Protein AF-A0A9E5FXL6-F1 (afdb_monomer)

Structure (mmCIF, N/CA/C/O backbone):
data_AF-A0A9E5FXL6-F1
#
_entry.id   AF-A0A9E5FXL6-F1
#
loop_
_atom_site.group_PDB
_atom_site.id
_atom_site.type_symbol
_atom_site.label_atom_id
_atom_site.label_alt_id
_atom_site.label_comp_id
_atom_site.label_asym_id
_atom_site.label_entity_id
_atom_site.label_seq_id
_atom_site.pdbx_PDB_ins_code
_atom_site.Cartn_x
_atom_site.Cartn_y
_atom_site.Cartn_z
_atom_site.occupancy
_atom_site.B_iso_or_equiv
_atom_site.auth_seq_id
_atom_site.auth_comp_id
_atom_site.auth_asym_id
_atom_site.auth_atom_id
_atom_site.pdbx_PDB_model_num
ATOM 1 N N . PRO A 1 1 ? 74.715 -4.842 -86.558 1.00 51.16 1 PRO A N 1
ATOM 2 C CA . PRO A 1 1 ? 73.502 -4.069 -86.181 1.00 51.16 1 PRO A CA 1
ATOM 3 C C . PRO A 1 1 ? 73.443 -3.643 -84.697 1.00 51.16 1 PRO A C 1
ATOM 5 O O . PRO A 1 1 ? 72.940 -2.565 -84.409 1.00 51.16 1 PRO A O 1
ATOM 8 N N . THR A 1 2 ? 74.005 -4.425 -83.769 1.00 50.97 2 THR A N 1
ATOM 9 C CA . THR A 1 2 ? 73.987 -4.163 -82.314 1.00 50.97 2 THR A CA 1
ATOM 10 C C . THR A 1 2 ? 74.755 -2.909 -81.875 1.00 50.97 2 THR A C 1
ATOM 12 O O . THR A 1 2 ? 74.262 -2.162 -81.043 1.00 50.97 2 THR A O 1
ATOM 15 N N . ILE A 1 3 ? 75.911 -2.607 -82.475 1.00 48.97 3 ILE A N 1
ATOM 16 C CA . ILE A 1 3 ? 76.751 -1.454 -82.076 1.00 48.97 3 ILE A CA 1
ATOM 17 C C . ILE A 1 3 ? 76.084 -0.100 -82.398 1.00 48.97 3 ILE A C 1
ATOM 19 O O . ILE A 1 3 ? 76.271 0.880 -81.676 1.00 48.97 3 ILE A O 1
ATOM 23 N N . VAL A 1 4 ? 75.279 -0.041 -83.464 1.00 55.56 4 VAL A N 1
ATOM 24 C CA . VAL A 1 4 ? 74.582 1.187 -83.887 1.00 55.56 4 VAL A CA 1
ATOM 25 C C . VAL A 1 4 ? 73.396 1.481 -82.967 1.00 55.56 4 VAL A C 1
ATOM 27 O O . VAL A 1 4 ? 73.238 2.618 -82.529 1.00 55.56 4 VAL A O 1
ATOM 30 N N . ALA A 1 5 ? 72.619 0.457 -82.598 1.00 57.72 5 ALA A N 1
ATOM 31 C CA . ALA A 1 5 ? 71.479 0.600 -81.693 1.00 57.72 5 ALA A CA 1
ATOM 32 C C . ALA A 1 5 ? 71.901 1.122 -80.308 1.00 57.72 5 ALA A C 1
ATOM 34 O O . ALA A 1 5 ? 71.275 2.035 -79.774 1.00 57.72 5 ALA A O 1
ATOM 35 N N . THR A 1 6 ? 73.018 0.628 -79.761 1.00 58.19 6 THR A N 1
ATOM 36 C CA . THR A 1 6 ? 73.525 1.079 -78.456 1.00 58.19 6 THR A CA 1
ATOM 37 C C . THR A 1 6 ? 73.978 2.543 -78.476 1.00 58.19 6 THR A C 1
ATOM 39 O O . THR A 1 6 ? 73.728 3.271 -77.519 1.00 58.19 6 THR A O 1
ATOM 42 N N . ARG A 1 7 ? 74.597 3.015 -79.569 1.00 59.78 7 ARG A N 1
ATOM 43 C CA . ARG A 1 7 ? 75.014 4.426 -79.693 1.00 59.78 7 ARG A CA 1
ATOM 44 C C . ARG A 1 7 ? 73.832 5.385 -79.812 1.00 59.78 7 ARG A C 1
ATOM 46 O O . ARG A 1 7 ? 73.875 6.464 -79.230 1.00 59.78 7 ARG A O 1
ATOM 53 N N . VAL A 1 8 ? 72.781 4.985 -80.525 1.00 63.59 8 VAL A N 1
ATOM 54 C CA . VAL A 1 8 ? 71.571 5.801 -80.701 1.00 63.59 8 VAL A CA 1
ATOM 55 C C . VAL A 1 8 ? 70.804 5.940 -79.382 1.00 63.59 8 VAL A C 1
ATOM 57 O O . VAL A 1 8 ? 70.380 7.039 -79.048 1.00 63.59 8 VAL A O 1
ATOM 60 N N . VAL A 1 9 ? 70.697 4.870 -78.587 1.00 65.00 9 VAL A N 1
ATOM 61 C CA . VAL A 1 9 ? 70.031 4.903 -77.269 1.00 65.00 9 VAL A CA 1
ATOM 62 C C . VAL A 1 9 ? 70.759 5.825 -76.288 1.00 65.00 9 VAL A C 1
ATOM 64 O O . VAL A 1 9 ? 70.112 6.591 -75.581 1.00 65.00 9 VAL A O 1
ATOM 67 N N . VAL A 1 10 ? 72.097 5.800 -76.276 1.00 64.31 10 VAL A N 1
ATOM 68 C CA . VAL A 1 10 ? 72.903 6.688 -75.421 1.00 64.31 10 VAL A CA 1
ATOM 69 C C . VAL A 1 10 ? 72.778 8.151 -75.857 1.00 64.31 10 VAL A C 1
ATOM 71 O O . VAL A 1 10 ? 72.638 9.023 -75.005 1.00 64.31 10 VAL A O 1
ATOM 74 N N . ALA A 1 11 ? 72.768 8.423 -77.166 1.00 66.00 11 ALA A N 1
ATOM 75 C CA . ALA A 1 11 ? 72.584 9.778 -77.689 1.00 66.00 11 ALA A CA 1
ATOM 76 C C . ALA A 1 11 ? 71.184 10.340 -77.373 1.00 66.00 11 ALA A C 1
ATOM 78 O O . ALA A 1 11 ? 71.067 11.462 -76.891 1.00 66.00 11 ALA A O 1
ATOM 79 N N . LEU A 1 12 ? 70.127 9.539 -77.557 1.00 61.91 12 LEU A N 1
ATOM 80 C CA . LEU A 1 12 ? 68.749 9.937 -77.239 1.00 61.91 12 LEU A CA 1
ATOM 81 C C . LEU A 1 12 ? 68.500 10.107 -75.736 1.00 61.91 12 LEU A C 1
ATOM 83 O O . LEU A 1 12 ? 67.754 11.001 -75.345 1.00 61.91 12 LEU A O 1
ATOM 87 N N . ALA A 1 13 ? 69.120 9.279 -74.889 1.00 65.38 13 ALA A N 1
ATOM 88 C CA . ALA A 1 13 ? 69.042 9.443 -73.438 1.00 65.38 13 ALA A CA 1
ATOM 89 C C . ALA A 1 13 ? 69.728 10.737 -72.967 1.00 65.38 13 ALA A C 1
ATOM 91 O O . ALA A 1 13 ? 69.245 11.376 -72.033 1.00 65.38 13 ALA A O 1
ATOM 92 N N . GLY A 1 14 ? 70.823 11.132 -73.630 1.00 64.75 14 GLY A N 1
ATOM 93 C CA . GLY A 1 14 ? 71.534 12.382 -73.362 1.00 64.75 14 GLY A CA 1
ATOM 94 C C . GLY A 1 14 ? 70.717 13.631 -73.705 1.00 64.75 14 GLY A C 1
ATOM 95 O O . GLY A 1 14 ? 70.643 14.540 -72.884 1.00 64.75 14 GLY A O 1
ATOM 96 N N . ASP A 1 15 ? 70.062 13.652 -74.869 1.00 68.25 15 ASP A N 1
ATOM 97 C CA . ASP A 1 15 ? 69.300 14.823 -75.337 1.00 68.25 15 ASP A CA 1
ATOM 98 C C . ASP A 1 15 ? 67.913 14.962 -74.686 1.00 68.25 15 ASP A C 1
ATOM 100 O O . ASP A 1 15 ? 67.429 16.076 -74.490 1.00 68.25 15 ASP A O 1
ATOM 104 N N . ALA A 1 16 ? 67.249 13.853 -74.340 1.00 64.81 16 ALA A N 1
ATOM 105 C CA . ALA A 1 16 ? 65.872 13.886 -73.837 1.00 64.81 16 ALA A CA 1
ATOM 106 C C . ALA A 1 16 ? 65.759 13.994 -72.304 1.00 64.81 16 ALA A C 1
ATOM 108 O O . ALA A 1 16 ? 64.657 14.201 -71.796 1.00 64.81 16 ALA A O 1
ATOM 109 N N . GLY A 1 17 ? 66.856 13.812 -71.555 1.00 56.22 17 GLY A N 1
ATOM 110 C CA . GLY A 1 17 ? 66.860 13.855 -70.083 1.00 56.22 17 GLY A CA 1
ATOM 111 C C . GLY A 1 17 ? 65.974 12.795 -69.406 1.00 56.22 17 GLY A C 1
ATOM 112 O O . GLY A 1 17 ? 65.648 12.918 -68.226 1.00 56.22 17 GLY A O 1
ATOM 113 N N . LEU A 1 18 ? 65.562 11.763 -70.147 1.00 61.97 18 LEU A N 1
ATOM 114 C CA . LEU A 1 18 ? 64.642 10.714 -69.712 1.00 61.97 18 LEU A CA 1
ATOM 115 C C . LEU A 1 18 ? 65.316 9.337 -69.824 1.00 61.97 18 LEU A C 1
ATOM 117 O O . LEU A 1 18 ? 66.126 9.122 -70.727 1.00 61.97 18 LEU A O 1
ATOM 121 N N . PRO A 1 19 ? 64.988 8.376 -68.940 1.00 58.03 19 PRO A N 1
ATOM 122 C CA . PRO A 1 19 ? 65.541 7.029 -69.014 1.00 58.03 19 PRO A CA 1
ATOM 123 C C . PRO A 1 19 ? 65.013 6.307 -70.261 1.00 58.03 19 PRO A C 1
ATOM 125 O O . PRO A 1 19 ? 63.843 5.929 -70.327 1.00 58.03 19 PRO A O 1
ATOM 128 N N . VAL A 1 20 ? 65.882 6.108 -71.253 1.00 59.41 20 VAL A N 1
ATOM 129 C CA . VAL A 1 20 ? 65.558 5.382 -72.489 1.00 59.41 20 VAL A CA 1
ATOM 130 C C . VAL A 1 20 ? 65.978 3.921 -72.339 1.00 59.41 20 VAL A C 1
ATOM 132 O O . VAL A 1 20 ? 67.155 3.622 -72.144 1.00 59.41 20 VAL A O 1
ATOM 135 N N . SER A 1 21 ? 65.022 2.998 -72.443 1.00 59.12 21 SER A N 1
ATOM 136 C CA . SER A 1 21 ? 65.273 1.555 -72.451 1.00 59.12 21 SER A CA 1
ATOM 137 C C . SER A 1 21 ? 65.086 0.978 -73.856 1.00 59.12 21 SER A C 1
ATOM 139 O O . SER A 1 21 ? 64.112 1.269 -74.550 1.00 59.12 21 SER A O 1
ATOM 141 N N . HIS A 1 22 ? 66.039 0.152 -74.294 1.00 60.78 22 HIS A N 1
ATOM 142 C CA . HIS A 1 22 ? 65.948 -0.548 -75.573 1.00 60.78 22 HIS A CA 1
ATOM 143 C C . HIS A 1 22 ? 65.140 -1.839 -75.404 1.00 60.78 22 HIS A C 1
ATOM 145 O O . HIS A 1 22 ? 65.604 -2.799 -74.786 1.00 60.78 22 HIS A O 1
ATOM 151 N N . LEU A 1 23 ? 63.935 -1.876 -75.968 1.00 58.47 23 LEU A N 1
ATOM 152 C CA . LEU A 1 23 ? 63.123 -3.089 -76.048 1.00 58.47 23 LEU A CA 1
ATOM 153 C C . LEU A 1 23 ? 63.622 -3.955 -77.212 1.00 58.47 23 LEU A C 1
ATOM 155 O O . LEU A 1 23 ? 63.413 -3.618 -78.371 1.00 58.47 23 LEU A O 1
ATOM 159 N N . ALA A 1 24 ? 64.290 -5.071 -76.899 1.00 60.00 24 ALA A N 1
ATOM 160 C CA . ALA A 1 24 ? 64.783 -6.016 -77.908 1.00 60.00 24 ALA A CA 1
ATOM 161 C C . ALA A 1 24 ? 63.654 -6.815 -78.589 1.00 60.00 24 ALA A C 1
ATOM 163 O O . ALA A 1 24 ? 63.808 -7.238 -79.730 1.00 60.00 24 ALA A O 1
ATOM 164 N N . ALA A 1 25 ? 62.529 -7.017 -77.897 1.00 64.06 25 ALA A N 1
ATOM 165 C CA . ALA A 1 25 ? 61.319 -7.628 -78.436 1.00 64.06 25 ALA A CA 1
ATOM 166 C C . ALA A 1 25 ? 60.084 -7.199 -77.629 1.00 64.06 25 ALA A C 1
ATOM 168 O O . ALA A 1 25 ? 60.192 -6.817 -76.461 1.00 64.06 25 ALA A O 1
ATOM 169 N N . HIS A 1 26 ? 58.902 -7.276 -78.245 1.00 66.38 26 HIS A N 1
ATOM 170 C CA . HIS A 1 26 ? 57.633 -7.059 -77.548 1.00 66.38 26 HIS A CA 1
ATOM 171 C C . HIS A 1 26 ? 57.319 -8.270 -76.644 1.00 66.38 26 HIS A C 1
ATOM 173 O O . HIS A 1 26 ? 57.416 -9.396 -77.126 1.00 66.38 26 HIS A O 1
ATOM 179 N N . PRO A 1 27 ? 56.865 -8.094 -75.384 1.00 68.75 27 PRO A N 1
ATOM 180 C CA . PRO A 1 27 ? 56.642 -9.194 -74.426 1.00 68.75 27 PRO A CA 1
ATOM 181 C C . PRO A 1 27 ? 55.640 -10.284 -74.848 1.00 68.75 27 PRO A C 1
ATOM 183 O O . PRO A 1 27 ? 55.613 -11.348 -74.242 1.00 68.75 27 PRO A O 1
ATOM 186 N N . ASP A 1 28 ? 54.845 -10.048 -75.893 1.00 66.62 28 ASP A N 1
ATOM 187 C CA . ASP A 1 28 ? 53.825 -10.989 -76.378 1.00 66.62 28 ASP A CA 1
ATOM 188 C C . ASP A 1 28 ? 54.221 -11.603 -77.729 1.00 66.62 28 ASP A C 1
ATOM 190 O O . ASP A 1 28 ? 53.406 -12.256 -78.376 1.00 66.62 28 ASP A O 1
ATOM 194 N N . VAL A 1 29 ? 5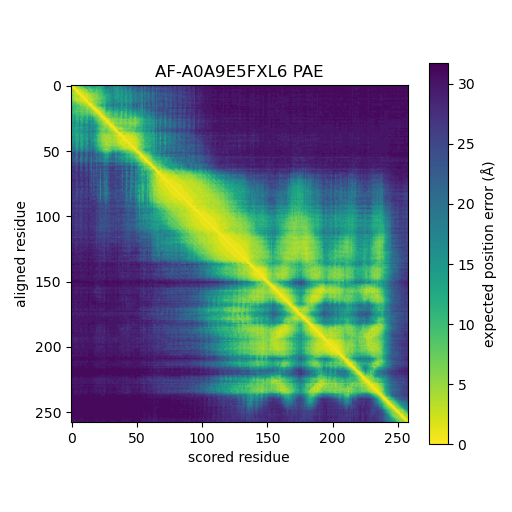5.456 -11.365 -78.185 1.00 68.88 29 VAL A N 1
ATOM 195 C CA . VAL A 1 29 ? 55.967 -11.868 -79.459 1.00 68.88 29 VAL A CA 1
ATOM 196 C C . VAL A 1 29 ? 57.257 -12.641 -79.219 1.00 68.88 29 VAL A C 1
ATOM 198 O O . VAL A 1 29 ? 58.302 -12.068 -78.920 1.00 68.88 29 VAL A O 1
ATOM 201 N N . THR A 1 30 ? 57.189 -13.957 -79.399 1.00 71.75 30 THR A N 1
ATOM 202 C CA . THR A 1 30 ? 58.349 -14.849 -79.423 1.00 71.75 30 THR A CA 1
ATOM 203 C C . THR A 1 30 ? 58.812 -15.062 -80.865 1.00 71.75 30 THR A C 1
ATOM 205 O O . THR A 1 30 ? 58.246 -15.863 -81.604 1.00 71.75 30 THR A O 1
ATOM 208 N N . CYS A 1 31 ? 59.861 -14.345 -81.275 1.00 65.38 31 CYS A N 1
ATOM 209 C CA . CYS A 1 31 ? 60.525 -14.554 -82.565 1.00 65.38 31 CYS A CA 1
ATOM 210 C C . CYS A 1 31 ? 61.787 -15.407 -82.377 1.00 65.38 31 CYS A C 1
ATOM 212 O O . CYS A 1 31 ? 62.628 -15.090 -81.540 1.00 65.38 31 CYS A O 1
ATOM 214 N N . THR A 1 32 ? 61.942 -16.471 -83.169 1.00 63.47 32 THR A N 1
ATOM 215 C CA . THR A 1 32 ? 63.153 -17.318 -83.174 1.00 63.47 32 THR A CA 1
ATOM 216 C C . THR A 1 32 ? 64.289 -16.738 -84.023 1.00 63.47 32 THR A C 1
ATOM 218 O O . THR A 1 32 ? 65.436 -17.151 -83.878 1.00 63.47 32 THR A O 1
ATOM 221 N N . VAL A 1 33 ? 63.984 -15.766 -84.889 1.00 68.19 33 VAL A N 1
ATOM 222 C CA . VAL A 1 33 ? 64.927 -15.052 -85.763 1.00 68.19 33 VAL A CA 1
ATOM 223 C C . VAL A 1 33 ? 64.691 -13.551 -85.595 1.00 68.19 33 VAL A C 1
ATOM 225 O O . VAL A 1 33 ? 63.536 -13.133 -85.530 1.00 68.19 33 VAL A O 1
ATOM 228 N N . ASP A 1 34 ? 65.761 -12.752 -85.509 1.00 69.06 34 ASP A N 1
ATOM 229 C CA . ASP A 1 34 ? 65.668 -11.293 -85.353 1.00 69.06 34 ASP A CA 1
ATOM 230 C C . ASP A 1 34 ? 64.979 -10.668 -86.583 1.00 69.06 34 ASP A C 1
ATOM 232 O O . ASP A 1 34 ? 65.533 -10.723 -87.686 1.00 69.06 34 ASP A O 1
ATOM 236 N N . PRO A 1 35 ? 63.770 -10.092 -86.433 1.00 65.12 35 PRO A N 1
ATOM 237 C CA . PRO A 1 35 ? 63.006 -9.589 -87.566 1.00 65.12 35 PRO A CA 1
ATOM 238 C C . PRO A 1 35 ? 63.538 -8.249 -88.103 1.00 65.12 35 PRO A C 1
ATOM 240 O O . PRO A 1 35 ? 63.078 -7.805 -89.156 1.00 65.12 35 PRO A O 1
ATOM 243 N N . GLY A 1 36 ? 64.504 -7.599 -87.438 1.00 73.56 36 GLY A N 1
ATOM 244 C CA . GLY A 1 36 ? 65.192 -6.411 -87.953 1.00 73.56 36 GLY A CA 1
ATOM 245 C C . GLY A 1 36 ? 64.239 -5.321 -88.468 1.00 73.56 36 GLY A C 1
ATOM 246 O O . GLY A 1 36 ? 63.432 -4.771 -87.725 1.00 73.56 36 GLY A O 1
ATOM 247 N N . ALA A 1 37 ? 64.297 -5.007 -89.765 1.00 69.25 37 ALA A N 1
ATOM 248 C CA . ALA A 1 37 ? 63.452 -3.978 -90.384 1.00 69.25 37 ALA A CA 1
ATOM 249 C C . ALA A 1 37 ? 61.945 -4.326 -90.438 1.00 69.25 37 ALA A C 1
ATOM 251 O O . ALA A 1 37 ? 61.136 -3.458 -90.754 1.00 69.25 37 ALA A O 1
ATOM 252 N N . ALA A 1 38 ? 61.550 -5.565 -90.123 1.00 74.88 38 ALA A N 1
ATOM 253 C CA . ALA A 1 38 ? 60.158 -6.017 -90.142 1.00 74.88 38 ALA A CA 1
ATOM 254 C C . ALA A 1 38 ? 59.410 -5.805 -88.809 1.00 74.88 38 ALA A C 1
ATOM 256 O O . ALA A 1 38 ? 58.216 -6.100 -88.727 1.00 74.88 38 ALA A O 1
ATOM 257 N N . TRP A 1 39 ? 60.056 -5.245 -87.777 1.00 76.81 39 TRP A N 1
ATOM 258 C CA . TRP A 1 39 ? 59.406 -4.888 -86.504 1.00 76.81 39 TRP A CA 1
ATOM 259 C C . TRP A 1 39 ? 58.116 -4.051 -86.644 1.00 76.81 39 TRP A C 1
ATOM 261 O O . TRP A 1 39 ? 57.154 -4.347 -85.931 1.00 76.81 39 TRP A O 1
ATOM 271 N N . PRO A 1 40 ? 58.016 -3.071 -87.567 1.00 74.94 40 PRO A N 1
ATOM 272 C CA . PRO A 1 40 ? 56.775 -2.320 -87.766 1.00 74.94 40 PRO A CA 1
ATOM 273 C C . PRO A 1 40 ? 55.602 -3.200 -88.223 1.00 74.94 40 PRO A C 1
ATOM 275 O O . PRO A 1 40 ? 54.472 -2.999 -87.784 1.00 74.94 40 PRO A O 1
ATOM 278 N N . LEU A 1 41 ? 55.863 -4.217 -89.053 1.00 74.19 41 LEU A N 1
ATOM 279 C CA . LEU A 1 41 ? 54.842 -5.169 -89.509 1.00 74.19 41 LEU A CA 1
ATOM 280 C C . LEU A 1 41 ? 54.400 -6.106 -88.383 1.00 74.19 41 LEU A C 1
ATOM 282 O O . LEU A 1 41 ? 53.211 -6.386 -88.249 1.00 74.19 41 LEU A O 1
ATOM 286 N N . VAL A 1 42 ? 55.341 -6.543 -87.540 1.00 76.06 42 VAL A N 1
ATOM 287 C CA . VAL A 1 42 ? 55.040 -7.328 -86.333 1.00 76.06 42 VAL A CA 1
ATOM 288 C C . VAL A 1 42 ? 54.142 -6.531 -85.385 1.00 76.06 42 VAL A C 1
ATOM 290 O O . VAL A 1 42 ? 5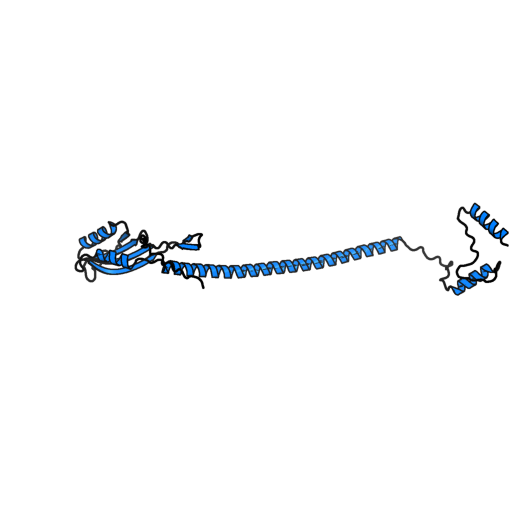3.167 -7.076 -84.873 1.00 76.06 42 VAL A O 1
ATOM 293 N N . GLY A 1 43 ? 54.413 -5.236 -85.197 1.00 72.38 43 GLY A N 1
ATOM 294 C CA . GLY A 1 43 ? 53.560 -4.347 -84.403 1.00 72.38 43 GLY A CA 1
ATOM 295 C C . GLY A 1 43 ? 52.133 -4.247 -84.951 1.00 72.38 43 GLY A C 1
ATOM 296 O O . GLY A 1 43 ? 51.172 -4.356 -84.193 1.00 72.38 43 GLY A O 1
ATOM 297 N N . LEU A 1 44 ? 51.991 -4.130 -86.273 1.00 74.06 44 LEU A N 1
ATOM 298 C CA . LEU A 1 44 ? 50.694 -4.007 -86.945 1.00 74.06 44 LEU A CA 1
ATOM 299 C C . LEU A 1 44 ? 49.879 -5.313 -86.881 1.00 74.06 44 LEU A C 1
ATOM 301 O O . LEU A 1 44 ? 48.668 -5.297 -86.652 1.00 74.06 44 LEU A O 1
ATOM 305 N N . LEU A 1 45 ? 50.550 -6.462 -87.001 1.00 74.94 45 LEU A N 1
ATOM 306 C CA . LEU A 1 45 ? 49.937 -7.778 -86.797 1.00 74.94 45 LEU A CA 1
ATOM 307 C C . LEU A 1 45 ? 49.517 -7.995 -85.338 1.00 74.94 45 LEU A C 1
ATOM 309 O O . LEU A 1 45 ? 48.434 -8.525 -85.083 1.00 74.94 45 LEU A O 1
ATOM 313 N N . LEU A 1 46 ? 50.336 -7.553 -84.380 1.00 75.50 46 LEU A N 1
ATOM 314 C CA . LEU A 1 46 ? 50.022 -7.651 -82.956 1.00 75.50 46 LEU A CA 1
ATOM 315 C C . LEU A 1 46 ? 48.807 -6.790 -82.585 1.00 75.50 46 LEU A C 1
ATOM 317 O O . LEU A 1 46 ? 47.974 -7.212 -81.782 1.00 75.50 46 LEU A O 1
ATOM 321 N N . GLU A 1 47 ? 48.669 -5.612 -83.194 1.00 70.50 47 GLU A N 1
ATOM 322 C CA . GLU A 1 47 ? 47.501 -4.747 -83.015 1.00 70.50 47 GLU A CA 1
ATOM 323 C C . GLU A 1 47 ? 46.219 -5.414 -83.540 1.00 70.50 47 GLU A C 1
ATOM 325 O O . GLU A 1 47 ? 45.197 -5.425 -82.846 1.00 70.50 47 GLU A O 1
ATOM 330 N N . GLY A 1 48 ? 46.290 -6.061 -84.710 1.00 68.25 48 GLY A N 1
ATOM 331 C CA . GLY A 1 48 ? 45.195 -6.872 -85.248 1.00 68.25 48 GLY A CA 1
ATOM 332 C C . GLY A 1 48 ? 44.826 -8.060 -84.350 1.00 68.25 48 GLY A C 1
ATOM 333 O O . GLY A 1 48 ? 43.643 -8.326 -84.126 1.00 68.25 48 GLY A O 1
ATOM 334 N N . ALA A 1 49 ? 45.826 -8.741 -83.783 1.00 70.25 49 ALA A N 1
ATOM 335 C CA . ALA A 1 49 ? 45.629 -9.900 -82.915 1.00 70.25 49 ALA A CA 1
ATOM 336 C C . ALA A 1 49 ? 45.047 -9.533 -81.540 1.00 70.25 49 ALA A C 1
ATOM 338 O O . ALA A 1 49 ? 44.203 -10.257 -81.012 1.00 70.25 49 ALA A O 1
ATOM 339 N N . ARG A 1 50 ? 45.451 -8.397 -80.954 1.00 68.88 50 ARG A N 1
ATOM 340 C CA . ARG A 1 50 ? 45.015 -8.003 -79.605 1.00 68.88 50 ARG A CA 1
ATOM 341 C C . ARG A 1 50 ? 43.583 -7.480 -79.525 1.00 68.88 50 ARG A C 1
ATOM 343 O O . ARG A 1 50 ? 43.115 -7.286 -78.405 1.00 68.88 50 ARG A O 1
ATOM 350 N N . LYS A 1 51 ? 42.903 -7.230 -80.657 1.00 60.62 51 LYS A N 1
ATOM 351 C CA . LYS A 1 51 ? 41.538 -6.657 -80.726 1.00 60.62 51 LYS A CA 1
ATOM 352 C C . LYS A 1 51 ? 41.300 -5.532 -79.700 1.00 60.62 51 LYS A C 1
ATOM 354 O O . LYS A 1 51 ? 40.201 -5.395 -79.165 1.00 60.62 51 LYS A O 1
ATOM 359 N N . ARG A 1 52 ? 42.334 -4.750 -79.368 1.00 60.19 52 ARG A N 1
ATOM 360 C CA . ARG A 1 52 ? 42.187 -3.618 -78.452 1.00 60.19 52 ARG A CA 1
ATOM 361 C C . ARG A 1 52 ? 41.449 -2.512 -79.192 1.00 60.19 52 ARG A C 1
ATOM 363 O O . ARG A 1 52 ? 41.621 -2.352 -80.398 1.00 60.19 52 ARG A O 1
ATOM 370 N N . GLU A 1 53 ? 40.612 -1.785 -78.458 1.00 58.31 53 GLU A N 1
ATOM 371 C CA . GLU A 1 53 ? 39.930 -0.586 -78.947 1.00 58.31 53 GLU A CA 1
ATOM 372 C C . GLU A 1 53 ? 41.007 0.332 -79.556 1.00 58.31 53 GLU A C 1
ATOM 374 O O . GLU A 1 53 ? 41.906 0.781 -78.840 1.00 58.31 53 GLU A O 1
ATOM 379 N N . ARG A 1 54 ? 40.996 0.510 -80.888 1.00 60.81 54 ARG A N 1
ATOM 380 C CA . ARG A 1 54 ? 41.954 1.388 -81.576 1.00 60.81 54 ARG A CA 1
ATOM 381 C C . ARG A 1 54 ? 41.829 2.771 -80.957 1.00 60.81 54 ARG A C 1
ATOM 383 O O . ARG A 1 54 ? 40.715 3.226 -80.696 1.00 60.81 54 ARG A O 1
ATOM 390 N N . ILE A 1 55 ? 42.957 3.430 -80.713 1.00 58.41 55 ILE A N 1
ATOM 391 C CA . ILE A 1 55 ? 42.935 4.821 -80.273 1.00 58.41 55 ILE A CA 1
ATOM 392 C C . ILE A 1 55 ? 42.363 5.622 -81.442 1.00 58.41 55 ILE A C 1
ATOM 394 O O . ILE A 1 55 ? 43.037 5.841 -82.446 1.00 58.41 55 ILE A O 1
ATOM 398 N N . ASP A 1 56 ? 41.086 5.980 -81.338 1.00 61.91 56 ASP A N 1
ATOM 399 C CA . ASP A 1 56 ? 40.405 6.811 -82.318 1.00 61.91 56 ASP A CA 1
ATOM 400 C C . ASP A 1 56 ? 40.974 8.231 -82.221 1.00 61.91 56 ASP A C 1
ATOM 402 O O . ASP A 1 56 ? 40.653 9.002 -81.316 1.00 61.91 56 ASP A O 1
ATOM 406 N N . LEU A 1 57 ? 41.895 8.541 -83.132 1.00 63.06 57 LEU A N 1
ATOM 407 C CA . LEU A 1 57 ? 42.507 9.861 -83.256 1.00 63.06 57 LEU A CA 1
ATOM 408 C C . LEU A 1 57 ? 41.607 10.842 -84.021 1.00 63.06 57 LEU A C 1
ATOM 410 O O . LEU A 1 57 ? 41.873 12.041 -83.994 1.00 63.06 57 LEU A O 1
ATOM 414 N N . ALA A 1 58 ? 40.555 10.354 -84.692 1.00 68.56 58 ALA A N 1
ATOM 415 C CA . ALA A 1 58 ? 39.600 11.196 -85.406 1.00 68.56 58 ALA A CA 1
ATOM 416 C C . ALA A 1 58 ? 38.573 11.825 -84.450 1.00 68.56 58 ALA A C 1
ATOM 418 O O . ALA A 1 58 ? 38.089 12.923 -84.713 1.00 68.56 58 ALA A O 1
ATOM 419 N N . ASN A 1 59 ? 38.296 11.174 -83.314 1.00 60.94 59 ASN A N 1
ATOM 420 C CA . ASN A 1 59 ? 37.492 11.720 -82.222 1.00 60.94 59 ASN A CA 1
ATOM 421 C C . ASN A 1 59 ? 38.241 11.607 -80.881 1.00 60.94 59 ASN A C 1
ATOM 423 O O . ASN A 1 59 ? 38.032 10.644 -80.134 1.00 60.94 59 ASN A O 1
ATOM 427 N N . PRO A 1 60 ? 39.097 12.589 -80.522 1.00 63.53 60 PRO A N 1
ATOM 428 C CA . PRO A 1 60 ? 39.776 12.569 -79.232 1.00 63.53 60 PRO A CA 1
ATOM 429 C C . PRO A 1 60 ? 38.737 12.522 -78.103 1.00 63.53 60 PRO A C 1
ATOM 431 O O . PRO A 1 60 ? 37.931 13.441 -77.932 1.00 63.53 60 PRO A O 1
ATOM 434 N N . ARG A 1 61 ? 38.728 11.429 -77.326 1.00 62.38 61 ARG A N 1
ATOM 435 C CA . ARG A 1 61 ? 37.820 11.269 -76.179 1.00 62.38 61 ARG A CA 1
ATOM 436 C C . ARG A 1 61 ? 37.994 12.456 -75.225 1.00 62.38 61 ARG A C 1
ATOM 438 O O . ARG A 1 61 ? 39.099 12.747 -74.771 1.00 62.38 61 ARG A O 1
ATOM 445 N N . ARG A 1 62 ? 36.879 13.120 -74.898 1.00 61.31 62 ARG A N 1
ATOM 446 C CA . ARG A 1 62 ? 36.819 14.221 -73.925 1.00 61.31 62 ARG A CA 1
ATOM 447 C C . ARG A 1 62 ? 37.453 13.760 -72.610 1.00 61.31 62 ARG A C 1
ATOM 449 O O . ARG A 1 62 ? 37.092 12.696 -72.104 1.00 61.31 62 ARG A O 1
ATOM 456 N N . ALA A 1 63 ? 38.398 14.542 -72.085 1.00 62.38 63 ALA A N 1
ATOM 457 C CA . ALA A 1 63 ? 39.102 14.203 -70.852 1.00 62.38 63 ALA A CA 1
ATOM 458 C C . ALA A 1 63 ? 38.088 13.873 -69.740 1.00 62.38 63 ALA A C 1
ATOM 460 O O . ALA A 1 63 ? 37.075 14.572 -69.621 1.00 62.38 63 ALA A O 1
ATOM 461 N N . PRO A 1 64 ? 38.314 12.805 -68.955 1.00 64.50 64 PRO A N 1
ATOM 462 C CA . PRO A 1 64 ? 37.381 12.408 -67.914 1.00 64.50 64 PRO A CA 1
ATOM 463 C C . PRO A 1 64 ? 37.176 13.576 -66.947 1.00 64.50 64 PRO A C 1
ATOM 465 O O . PRO A 1 64 ? 38.135 14.072 -66.357 1.00 64.50 64 PRO A O 1
ATOM 468 N N . ASP A 1 65 ? 35.926 14.016 -66.790 1.00 70.88 65 ASP A N 1
ATOM 469 C CA . ASP A 1 65 ? 35.585 15.109 -65.884 1.00 70.88 65 ASP A CA 1
ATOM 470 C C . ASP A 1 65 ? 35.759 14.642 -64.430 1.00 70.88 65 ASP A C 1
ATOM 472 O O . ASP A 1 65 ? 34.892 14.013 -63.810 1.00 70.88 65 ASP A O 1
ATOM 476 N N . LEU A 1 66 ? 36.945 14.924 -63.892 1.00 72.94 66 LEU A N 1
ATOM 477 C CA . LEU A 1 66 ? 37.312 14.610 -62.517 1.00 72.94 66 LEU A CA 1
ATOM 478 C C . LEU A 1 66 ? 36.439 15.380 -61.517 1.00 72.94 66 LEU A C 1
ATOM 480 O O . LEU A 1 66 ? 36.209 14.888 -60.411 1.00 72.94 66 LEU A O 1
ATOM 484 N N . ALA A 1 67 ? 35.919 16.555 -61.888 1.00 74.69 67 ALA A N 1
ATOM 485 C CA . ALA A 1 67 ? 35.042 17.340 -61.029 1.00 74.69 67 ALA A CA 1
ATOM 486 C C . ALA A 1 67 ? 33.651 16.698 -60.929 1.00 74.69 67 ALA A C 1
ATOM 488 O O . ALA A 1 67 ? 33.103 16.607 -59.829 1.00 74.69 67 ALA A O 1
ATOM 489 N N . ALA A 1 68 ? 33.115 16.168 -62.032 1.00 77.44 68 ALA A N 1
ATOM 490 C CA . ALA A 1 68 ? 31.871 15.395 -62.021 1.00 77.44 68 ALA A CA 1
ATOM 491 C C . ALA A 1 68 ? 31.991 14.119 -61.168 1.00 77.44 68 ALA A C 1
ATOM 493 O O . ALA A 1 68 ? 31.111 13.842 -60.350 1.00 77.44 68 ALA A O 1
ATOM 494 N N . ARG A 1 69 ? 33.112 13.388 -61.272 1.00 78.88 69 ARG A N 1
ATOM 495 C CA . ARG A 1 69 ? 33.377 12.213 -60.416 1.00 78.88 69 ARG A CA 1
ATOM 496 C C . ARG A 1 69 ? 33.442 12.575 -58.932 1.00 78.88 69 ARG A C 1
ATOM 498 O O . ARG A 1 69 ? 32.848 11.873 -58.118 1.00 78.88 69 ARG A O 1
ATOM 505 N N . ARG A 1 70 ? 34.095 13.688 -58.576 1.00 81.94 70 ARG A N 1
ATOM 506 C CA . ARG A 1 70 ? 34.148 14.182 -57.186 1.00 81.94 70 ARG A CA 1
ATOM 507 C C . ARG A 1 70 ? 32.765 14.561 -56.652 1.00 81.94 70 ARG A C 1
ATOM 509 O O . ARG A 1 70 ? 32.448 14.230 -55.515 1.00 81.94 70 ARG A O 1
ATOM 516 N N . ARG A 1 71 ? 31.919 15.206 -57.465 1.00 86.69 71 ARG A N 1
ATOM 517 C CA . ARG A 1 71 ? 30.534 15.540 -57.080 1.00 86.69 71 ARG A CA 1
ATOM 518 C C . ARG A 1 71 ? 29.690 14.285 -56.863 1.00 86.69 71 ARG A C 1
ATOM 520 O O . ARG A 1 71 ? 29.000 14.197 -55.856 1.00 86.69 71 ARG A O 1
ATOM 527 N N . MET A 1 72 ? 29.791 13.293 -57.750 1.00 86.38 72 MET A N 1
ATOM 528 C CA . MET A 1 72 ? 29.106 12.006 -57.570 1.00 86.38 72 MET A CA 1
ATOM 529 C C . MET A 1 72 ? 29.564 11.276 -56.303 1.00 86.38 72 MET A C 1
ATOM 531 O O . MET A 1 72 ? 28.726 10.764 -55.566 1.00 86.38 72 MET A O 1
ATOM 535 N N . GLN A 1 73 ? 30.867 11.274 -56.007 1.00 88.56 73 GLN A N 1
ATOM 536 C CA . GLN A 1 73 ? 31.393 10.706 -54.762 1.00 88.56 73 GLN A CA 1
ATOM 537 C C . GLN A 1 73 ? 30.867 11.448 -53.529 1.00 88.56 73 GLN A C 1
ATOM 539 O O . GLN A 1 73 ? 30.469 10.808 -52.561 1.00 88.56 73 GLN A O 1
ATOM 544 N N . LEU A 1 74 ? 30.799 12.782 -53.578 1.00 91.44 74 LEU A N 1
ATOM 545 C CA . LEU A 1 74 ? 30.238 13.583 -52.492 1.00 91.44 74 LEU A CA 1
ATOM 546 C C . LEU A 1 74 ? 28.759 13.248 -52.253 1.00 91.44 74 LEU A C 1
ATOM 548 O O . LEU A 1 74 ? 28.369 13.007 -51.113 1.00 91.44 74 LEU A O 1
ATOM 552 N N . TYR A 1 75 ? 27.944 13.169 -53.310 1.00 93.94 75 TYR A N 1
ATOM 553 C CA . TYR A 1 75 ? 26.537 12.784 -53.177 1.00 93.94 75 TYR A CA 1
ATOM 554 C C . TYR A 1 75 ? 26.371 11.360 -52.644 1.00 93.94 75 TYR A C 1
ATOM 556 O O . TYR A 1 75 ? 25.498 11.129 -51.811 1.00 93.94 75 TYR A O 1
ATOM 564 N N . ALA A 1 76 ? 27.227 10.423 -53.059 1.00 93.38 76 ALA A N 1
ATOM 565 C CA . ALA A 1 76 ? 27.216 9.061 -52.534 1.00 93.38 76 ALA A CA 1
ATOM 566 C C . ALA A 1 76 ? 27.522 9.030 -51.027 1.00 93.38 76 ALA A C 1
ATOM 568 O O . ALA A 1 76 ? 26.810 8.373 -50.271 1.00 93.38 76 ALA A O 1
ATOM 569 N N . VAL A 1 77 ? 28.524 9.788 -50.570 1.00 94.81 77 VAL A N 1
ATOM 570 C CA . VAL A 1 77 ? 28.857 9.897 -49.139 1.00 94.81 77 VAL A CA 1
ATOM 571 C C . VAL A 1 77 ? 27.697 10.507 -48.351 1.00 94.81 77 VAL A C 1
ATOM 573 O O . VAL A 1 77 ? 27.305 9.962 -47.320 1.00 94.81 77 VAL A O 1
ATOM 576 N N . VAL A 1 78 ? 27.097 11.591 -48.849 1.00 96.44 78 VAL A N 1
ATOM 577 C CA . VAL A 1 78 ? 25.942 12.231 -48.201 1.00 96.44 78 VAL A CA 1
ATOM 578 C C . VAL A 1 78 ? 24.747 11.277 -48.131 1.00 96.44 78 VAL A C 1
ATOM 580 O O . VAL A 1 78 ? 24.097 11.196 -47.090 1.00 96.44 78 VAL A O 1
ATOM 583 N N . ALA A 1 79 ? 24.480 10.512 -49.191 1.00 94.69 79 ALA A N 1
ATOM 584 C CA . ALA A 1 79 ? 23.405 9.524 -49.205 1.00 94.69 79 ALA A CA 1
ATOM 585 C C . ALA A 1 79 ? 23.633 8.413 -48.169 1.00 94.69 79 ALA A C 1
ATOM 587 O O . ALA A 1 79 ? 22.711 8.068 -47.431 1.00 94.69 79 ALA A O 1
ATOM 588 N N . ILE A 1 80 ? 24.862 7.898 -48.054 1.00 96.38 80 ILE A N 1
ATOM 589 C CA . ILE A 1 80 ? 25.216 6.880 -47.053 1.00 96.38 80 ILE A CA 1
ATOM 590 C C . ILE A 1 80 ? 25.020 7.424 -45.633 1.00 96.38 80 ILE A C 1
ATOM 592 O O . ILE A 1 80 ? 24.406 6.754 -44.803 1.00 96.38 80 ILE A O 1
ATOM 596 N N . ILE A 1 81 ? 25.479 8.649 -45.360 1.00 96.94 81 ILE A N 1
ATOM 597 C CA . ILE A 1 81 ? 25.291 9.299 -44.054 1.00 96.94 81 ILE A CA 1
ATOM 598 C C . ILE A 1 81 ? 23.799 9.494 -43.758 1.00 96.94 81 ILE A C 1
ATOM 600 O O . ILE A 1 81 ? 23.351 9.199 -42.651 1.00 96.94 81 ILE A O 1
ATOM 604 N N . GLY A 1 82 ? 23.015 9.937 -44.745 1.00 96.94 82 GLY A N 1
ATOM 605 C CA . GLY A 1 82 ? 21.570 10.114 -44.604 1.00 96.94 82 GLY A CA 1
ATOM 606 C C . GLY A 1 82 ? 20.847 8.809 -44.264 1.00 96.94 82 GLY A C 1
ATOM 607 O O . GLY A 1 82 ? 20.018 8.781 -43.355 1.00 96.94 82 GLY A O 1
ATOM 608 N N . ILE A 1 83 ? 21.206 7.710 -44.935 1.00 96.44 83 ILE A N 1
ATOM 609 C CA . ILE A 1 83 ? 20.651 6.378 -44.657 1.00 96.44 83 ILE A CA 1
ATOM 610 C C . ILE A 1 83 ? 21.058 5.902 -43.259 1.00 96.44 83 ILE A C 1
ATOM 612 O O . ILE A 1 83 ? 20.201 5.439 -42.506 1.00 96.44 83 ILE A O 1
ATOM 616 N N . ALA A 1 84 ? 22.331 6.049 -42.882 1.00 96.25 84 ALA A N 1
ATOM 617 C CA . ALA A 1 84 ? 22.814 5.673 -41.554 1.00 96.25 84 ALA A CA 1
ATOM 618 C C . ALA A 1 84 ? 22.087 6.453 -40.446 1.00 96.25 84 ALA A C 1
ATOM 620 O O . ALA A 1 84 ? 21.665 5.866 -39.448 1.00 96.25 84 ALA A O 1
ATOM 621 N N . TYR A 1 85 ? 21.864 7.754 -40.650 1.00 97.19 85 TYR A N 1
ATOM 622 C CA . TYR A 1 85 ? 21.107 8.595 -39.728 1.00 97.19 85 TYR A CA 1
ATOM 623 C C . TYR A 1 85 ? 19.644 8.153 -39.613 1.00 97.19 85 TYR A C 1
ATOM 625 O O . TYR A 1 85 ? 19.145 7.962 -38.505 1.00 97.19 85 TYR A O 1
ATOM 633 N N . ALA A 1 86 ? 18.961 7.938 -40.742 1.00 95.88 86 ALA A N 1
ATOM 634 C CA . ALA A 1 86 ? 17.571 7.486 -40.749 1.00 95.88 86 ALA A CA 1
ATOM 635 C C . ALA A 1 86 ? 17.416 6.115 -40.069 1.00 95.88 86 ALA A C 1
ATOM 637 O O . ALA A 1 86 ? 16.482 5.903 -39.290 1.00 95.88 86 ALA A O 1
ATOM 638 N N . MET A 1 87 ? 18.351 5.194 -40.312 1.00 95.25 87 MET A N 1
ATOM 639 C CA . MET A 1 87 ? 18.355 3.869 -39.698 1.00 95.25 87 MET A CA 1
ATOM 640 C C . MET A 1 87 ? 18.606 3.956 -38.185 1.00 95.25 87 MET A C 1
ATOM 642 O O . MET A 1 87 ? 17.828 3.397 -37.410 1.00 95.25 87 MET A O 1
ATOM 646 N N . GLY A 1 88 ? 19.608 4.731 -37.755 1.00 95.31 88 GLY A N 1
ATOM 647 C CA . GLY A 1 88 ? 19.895 4.971 -36.338 1.00 95.31 88 GLY A CA 1
ATOM 648 C C . GLY A 1 88 ? 18.730 5.637 -35.600 1.00 95.31 88 GLY A C 1
ATOM 649 O O . GLY A 1 88 ? 18.338 5.186 -34.524 1.00 95.31 88 GLY A O 1
ATOM 650 N N . TRP A 1 89 ? 18.102 6.647 -36.208 1.00 95.81 89 TRP A N 1
ATOM 651 C CA . TRP A 1 89 ? 16.905 7.291 -35.663 1.00 95.81 89 TRP A CA 1
ATOM 652 C C . TRP A 1 89 ? 15.755 6.296 -35.494 1.00 95.81 89 TRP A C 1
ATOM 654 O O . TRP A 1 89 ? 15.082 6.274 -34.461 1.00 95.81 89 TRP A O 1
ATOM 664 N N . THR A 1 90 ? 15.512 5.462 -36.505 1.00 95.06 90 THR A N 1
ATOM 665 C CA . THR A 1 90 ? 14.395 4.508 -36.500 1.00 95.06 90 THR A CA 1
ATOM 666 C C . THR A 1 90 ? 14.574 3.442 -35.421 1.00 95.06 90 THR A C 1
ATOM 668 O O . THR A 1 90 ? 13.616 3.128 -34.712 1.00 95.06 90 THR A O 1
ATOM 671 N N . ILE A 1 91 ? 15.792 2.918 -35.258 1.00 94.25 91 ILE A N 1
ATOM 672 C CA . ILE A 1 91 ? 16.122 1.954 -34.201 1.00 94.25 91 ILE A CA 1
ATOM 673 C C . ILE A 1 91 ? 15.978 2.614 -32.825 1.00 94.25 91 ILE A C 1
ATOM 675 O O . ILE A 1 91 ? 15.230 2.111 -31.986 1.00 94.25 91 ILE A O 1
ATOM 679 N N . GLY A 1 92 ? 16.571 3.795 -32.627 1.00 93.19 92 GLY A N 1
ATOM 680 C CA . GLY A 1 92 ? 16.484 4.515 -31.355 1.00 93.19 92 GLY A CA 1
ATOM 681 C C . GLY A 1 92 ? 15.047 4.876 -30.961 1.00 93.19 92 GLY A C 1
ATOM 682 O O . GLY A 1 92 ? 14.680 4.796 -29.789 1.00 93.19 92 GLY A O 1
ATOM 683 N N . ARG A 1 93 ? 14.184 5.218 -31.928 1.00 94.50 93 ARG A N 1
ATOM 684 C CA . ARG A 1 93 ? 12.760 5.477 -31.661 1.00 94.50 93 ARG A CA 1
ATOM 685 C C . ARG A 1 93 ? 12.021 4.215 -31.209 1.00 94.50 93 ARG A C 1
ATOM 687 O O . ARG A 1 93 ? 11.193 4.302 -30.305 1.00 94.50 93 ARG A O 1
ATOM 694 N N . LYS A 1 94 ? 12.317 3.057 -31.809 1.00 92.94 94 LYS A N 1
ATOM 695 C CA . LYS A 1 94 ? 11.726 1.774 -31.396 1.00 92.94 94 LYS A CA 1
ATOM 696 C C . LYS A 1 94 ? 12.161 1.385 -29.984 1.00 92.94 94 LYS A C 1
ATOM 698 O O . LYS A 1 94 ? 11.310 1.017 -29.183 1.00 92.94 94 LYS A O 1
ATOM 703 N N . GLU A 1 95 ? 13.446 1.520 -29.662 1.00 92.56 95 GLU A N 1
ATOM 704 C CA . GLU A 1 95 ? 13.974 1.224 -28.323 1.00 92.56 95 GLU A CA 1
ATOM 705 C C . GLU A 1 95 ? 13.371 2.126 -27.243 1.00 92.56 95 GLU A C 1
ATOM 707 O O . GLU A 1 95 ? 12.982 1.651 -26.179 1.00 92.56 95 GLU A O 1
ATOM 712 N N . ARG A 1 96 ? 13.208 3.424 -27.525 1.00 92.19 96 ARG A N 1
ATOM 713 C CA . ARG A 1 96 ? 12.512 4.332 -26.601 1.00 92.19 96 ARG A CA 1
ATOM 714 C C . ARG A 1 96 ? 11.072 3.891 -26.350 1.00 92.19 96 ARG A C 1
ATOM 716 O O . ARG A 1 96 ? 10.662 3.812 -25.197 1.00 92.19 96 ARG A O 1
ATOM 723 N N . GLY A 1 97 ? 10.344 3.525 -27.407 1.00 93.00 97 GLY A N 1
ATOM 724 C CA . GLY A 1 97 ? 8.971 3.034 -27.286 1.00 93.00 97 GLY A CA 1
ATOM 725 C C . GLY A 1 97 ? 8.859 1.753 -26.452 1.00 93.00 97 GLY A C 1
ATOM 726 O O . GLY A 1 97 ? 7.954 1.637 -25.629 1.00 93.00 97 GLY A O 1
ATOM 727 N N . THR A 1 98 ? 9.790 0.803 -26.597 1.00 93.50 98 THR A N 1
ATOM 728 C CA . THR A 1 98 ? 9.772 -0.431 -25.790 1.00 93.50 98 THR A CA 1
ATOM 729 C C . THR A 1 98 ? 10.136 -0.175 -24.329 1.00 93.50 98 THR A C 1
ATOM 731 O O . THR A 1 98 ? 9.535 -0.780 -23.440 1.00 93.50 98 THR A O 1
ATOM 734 N N . ILE A 1 99 ? 11.072 0.737 -24.052 1.00 94.31 99 ILE A N 1
ATOM 735 C CA . ILE A 1 99 ? 11.426 1.138 -22.683 1.00 94.31 99 ILE A CA 1
ATOM 736 C C . ILE A 1 99 ? 10.249 1.853 -22.009 1.00 94.31 99 ILE A C 1
ATOM 738 O O . ILE A 1 99 ? 9.928 1.555 -20.857 1.00 94.31 99 ILE A O 1
ATOM 742 N N . GLU A 1 100 ? 9.570 2.757 -22.714 1.00 95.94 100 GLU A N 1
ATOM 743 C CA . GLU A 1 100 ? 8.380 3.449 -22.208 1.00 95.94 100 GLU A CA 1
ATOM 744 C C . GLU A 1 100 ? 7.220 2.478 -21.948 1.00 95.94 100 GLU A C 1
ATOM 746 O O . GLU A 1 100 ? 6.592 2.541 -20.886 1.00 95.94 100 GLU A O 1
ATOM 751 N N . ALA A 1 101 ? 6.987 1.521 -22.851 1.00 95.31 101 ALA A N 1
ATOM 752 C CA . ALA A 1 101 ? 5.997 0.461 -22.661 1.00 95.31 101 ALA A CA 1
ATOM 753 C C . ALA A 1 101 ? 6.315 -0.404 -21.428 1.00 95.31 101 ALA A C 1
ATOM 755 O O . ALA A 1 101 ? 5.457 -0.610 -20.574 1.00 95.31 101 ALA A O 1
ATOM 756 N N . ARG A 1 102 ? 7.573 -0.829 -21.249 1.00 94.50 102 ARG A N 1
ATOM 757 C CA . ARG A 1 102 ? 7.985 -1.580 -20.048 1.00 94.50 102 ARG A CA 1
ATOM 758 C C . ARG A 1 102 ? 7.828 -0.759 -18.773 1.00 94.50 102 ARG A C 1
ATOM 760 O O . ARG A 1 102 ? 7.388 -1.281 -17.755 1.00 94.50 102 ARG A O 1
ATOM 767 N N . ARG A 1 103 ? 8.173 0.531 -18.804 1.00 95.94 103 ARG A N 1
ATOM 768 C CA . ARG A 1 103 ? 8.032 1.423 -17.644 1.00 95.94 103 ARG A CA 1
ATOM 769 C C . ARG A 1 103 ? 6.569 1.583 -17.236 1.00 95.94 103 ARG A C 1
ATOM 771 O O . ARG A 1 103 ? 6.273 1.591 -16.044 1.00 95.94 103 ARG A O 1
ATOM 778 N N . THR A 1 104 ? 5.674 1.747 -18.205 1.00 96.38 104 THR A N 1
ATOM 779 C CA . THR A 1 104 ? 4.233 1.885 -17.949 1.00 96.38 104 THR A CA 1
ATOM 780 C C . THR A 1 104 ? 3.629 0.576 -17.446 1.00 96.38 104 THR A C 1
ATOM 782 O O . THR A 1 104 ? 2.909 0.597 -16.453 1.00 96.38 104 THR A O 1
ATOM 785 N N . GLU A 1 105 ? 4.014 -0.563 -18.022 1.00 96.31 105 GLU A N 1
ATOM 786 C CA . GLU A 1 105 ? 3.611 -1.890 -17.544 1.00 96.31 105 GLU A CA 1
ATOM 787 C C . GLU A 1 105 ? 4.080 -2.156 -16.105 1.00 96.31 105 GLU A C 1
ATOM 789 O O . GLU A 1 105 ? 3.294 -2.579 -15.258 1.00 96.31 105 GLU A O 1
ATOM 794 N N . LEU A 1 106 ? 5.350 -1.871 -15.795 1.00 95.00 106 LEU A N 1
ATOM 795 C CA . LEU A 1 106 ? 5.897 -2.040 -14.446 1.00 95.00 106 LEU A CA 1
ATOM 796 C C . LEU A 1 106 ? 5.202 -1.134 -13.429 1.00 95.00 106 LEU A C 1
ATOM 798 O O . LEU A 1 106 ? 4.962 -1.560 -12.302 1.00 95.00 106 LEU A O 1
ATOM 802 N N . ARG A 1 107 ? 4.848 0.096 -13.817 1.00 95.50 107 ARG A N 1
ATOM 803 C CA . ARG A 1 107 ? 4.058 0.995 -12.967 1.00 95.50 107 ARG A CA 1
ATOM 804 C C . ARG A 1 107 ? 2.662 0.452 -12.710 1.00 95.50 107 ARG A C 1
ATOM 806 O O . ARG A 1 107 ? 2.265 0.400 -11.555 1.00 95.50 107 ARG A O 1
ATOM 813 N N . ALA A 1 108 ? 1.967 -0.014 -13.743 1.00 94.69 108 ALA A N 1
ATOM 814 C CA . ALA A 1 108 ? 0.642 -0.608 -13.589 1.00 94.69 108 ALA A CA 1
ATOM 815 C C . ALA A 1 108 ? 0.680 -1.850 -12.677 1.00 94.69 108 ALA A C 1
ATOM 817 O O . ALA A 1 108 ? -0.160 -2.000 -11.792 1.00 94.69 108 ALA A O 1
ATOM 818 N N . LYS A 1 109 ? 1.702 -2.705 -12.826 1.00 93.69 109 LYS A N 1
ATOM 819 C CA . LYS A 1 109 ? 1.939 -3.852 -11.933 1.00 93.69 109 LYS A CA 1
ATOM 820 C C . LYS A 1 109 ? 2.213 -3.417 -10.493 1.00 93.69 109 LYS A C 1
ATOM 822 O O . LYS A 1 109 ? 1.667 -4.014 -9.570 1.00 93.69 109 LYS A O 1
ATOM 827 N N . ALA A 1 110 ? 3.026 -2.379 -10.294 1.00 92.75 110 ALA A N 1
ATOM 828 C CA . ALA A 1 110 ? 3.312 -1.842 -8.967 1.00 92.75 110 ALA A CA 1
ATOM 829 C C . ALA A 1 110 ? 2.058 -1.245 -8.311 1.00 92.75 110 ALA A C 1
ATOM 831 O O . ALA A 1 110 ? 1.805 -1.503 -7.140 1.00 92.75 110 ALA A O 1
ATOM 832 N N . GLU A 1 111 ? 1.247 -0.492 -9.054 1.00 92.62 111 GLU A N 1
ATOM 833 C CA . GLU A 1 111 ? -0.014 0.072 -8.559 1.00 92.62 111 GLU A CA 1
ATOM 834 C C . GLU A 1 111 ? -1.028 -1.020 -8.193 1.00 92.62 111 GLU A C 1
ATOM 836 O O . GLU A 1 111 ? -1.636 -0.950 -7.123 1.00 92.62 111 GLU A O 1
ATOM 841 N N . GLY A 1 112 ? -1.149 -2.066 -9.020 1.00 90.81 112 GLY A N 1
ATOM 842 C CA . GLY A 1 112 ? -1.976 -3.235 -8.715 1.00 90.81 112 GLY A CA 1
ATOM 843 C C . GLY A 1 112 ? -1.522 -3.958 -7.444 1.00 90.81 112 GLY A C 1
ATOM 844 O O . GLY A 1 112 ? -2.320 -4.168 -6.530 1.00 90.81 112 GLY A O 1
ATOM 845 N N . ALA A 1 113 ? -0.223 -4.250 -7.334 1.00 92.50 113 ALA A N 1
ATOM 846 C CA .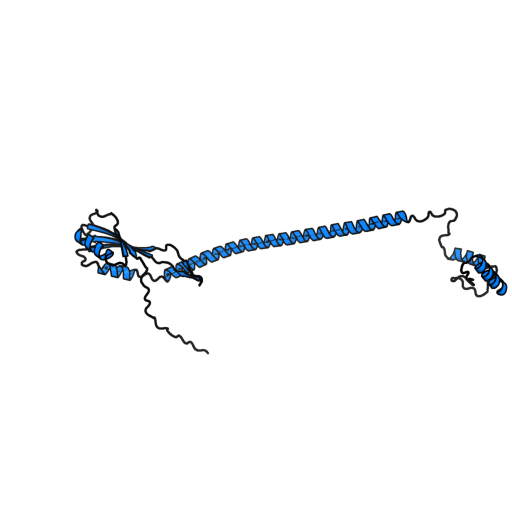 ALA A 1 113 ? 0.352 -4.909 -6.161 1.00 92.50 113 ALA A CA 1
ATOM 847 C C . ALA A 1 113 ? 0.242 -4.054 -4.885 1.00 92.50 113 ALA A C 1
ATOM 849 O O . ALA A 1 113 ? 0.040 -4.585 -3.795 1.00 92.50 113 ALA A O 1
ATOM 850 N N . LEU A 1 114 ? 0.341 -2.724 -4.996 1.00 92.62 114 LEU A N 1
ATOM 851 C CA . LEU A 1 114 ? 0.154 -1.814 -3.863 1.00 92.62 114 LEU A CA 1
ATOM 852 C C . LEU A 1 114 ? -1.272 -1.871 -3.312 1.00 92.62 114 LEU A C 1
ATOM 854 O O . LEU A 1 114 ? -1.457 -1.765 -2.099 1.00 92.62 114 LEU A O 1
ATOM 858 N N . LEU A 1 115 ? -2.276 -2.018 -4.177 1.00 91.12 115 LEU A N 1
ATOM 859 C CA . LEU A 1 115 ? -3.668 -2.123 -3.754 1.00 91.12 115 LEU A CA 1
ATOM 860 C C . LEU A 1 115 ? -3.916 -3.437 -3.007 1.00 91.12 115 LEU A C 1
ATOM 862 O O . LEU A 1 115 ? -4.472 -3.410 -1.909 1.00 91.12 115 LEU A O 1
ATOM 866 N N . GLU A 1 116 ? -3.428 -4.552 -3.547 1.00 91.00 116 GLU A N 1
ATOM 867 C CA . GLU A 1 116 ? -3.499 -5.864 -2.896 1.00 91.00 116 GLU A CA 1
ATOM 868 C C . GLU A 1 116 ? -2.748 -5.868 -1.555 1.00 91.00 116 GLU A C 1
ATOM 870 O O . GLU A 1 116 ? -3.295 -6.267 -0.527 1.00 91.00 116 GLU A O 1
ATOM 875 N N . HIS A 1 117 ? -1.539 -5.302 -1.514 1.00 92.38 117 HIS A N 1
ATOM 876 C CA . HIS A 1 117 ? -0.758 -5.176 -0.285 1.00 92.38 117 HIS A CA 1
ATOM 877 C C . HIS A 1 117 ? -1.469 -4.326 0.781 1.00 92.38 117 HIS A C 1
ATOM 879 O O . HIS A 1 117 ? -1.437 -4.658 1.966 1.00 92.38 117 HIS A O 1
ATOM 885 N N . ARG A 1 118 ? -2.141 -3.233 0.392 1.00 91.94 118 ARG A N 1
ATOM 886 C CA . ARG A 1 118 ? -2.934 -2.411 1.326 1.00 91.94 118 ARG A CA 1
ATOM 887 C C . ARG A 1 118 ? -4.129 -3.176 1.885 1.00 91.94 118 ARG A C 1
ATOM 889 O O . ARG A 1 118 ? -4.416 -3.040 3.072 1.00 91.94 118 ARG A O 1
ATOM 896 N N . GLN A 1 119 ? -4.813 -3.965 1.056 1.00 92.69 119 GLN A N 1
ATOM 897 C CA . GLN A 1 119 ? -5.919 -4.812 1.509 1.00 92.69 119 GLN A CA 1
ATOM 898 C C . GLN A 1 119 ? -5.425 -5.868 2.495 1.00 92.69 119 GLN A C 1
ATOM 900 O O . GLN A 1 119 ? -5.950 -5.945 3.603 1.00 92.69 119 GLN A O 1
ATOM 905 N N . PHE A 1 120 ? -4.348 -6.576 2.151 1.00 93.75 120 PHE A N 1
ATOM 906 C CA . PHE A 1 120 ? -3.715 -7.542 3.042 1.00 93.75 120 PHE A CA 1
ATOM 907 C C . PHE A 1 120 ? -3.316 -6.905 4.376 1.00 93.75 120 PHE A C 1
ATOM 909 O O . PHE A 1 120 ? -3.640 -7.435 5.433 1.00 93.75 120 PHE A O 1
ATOM 916 N N . LYS A 1 121 ? -2.682 -5.724 4.355 1.00 90.75 121 LYS A N 1
ATOM 917 C CA . LYS A 1 121 ? -2.299 -5.016 5.585 1.00 90.75 121 LYS A CA 1
ATOM 918 C C . LYS A 1 121 ? -3.493 -4.605 6.432 1.00 90.75 121 LYS A C 1
ATOM 920 O O . LYS A 1 121 ? -3.430 -4.700 7.654 1.00 90.75 121 LYS A O 1
ATOM 925 N N . ARG A 1 122 ? -4.584 -4.163 5.810 1.00 91.75 122 ARG A N 1
ATOM 926 C CA . ARG A 1 122 ? -5.822 -3.849 6.528 1.00 91.75 122 ARG A CA 1
ATOM 927 C C . ARG A 1 122 ? -6.388 -5.093 7.207 1.00 91.75 122 ARG A C 1
ATOM 929 O O . ARG A 1 122 ? -6.782 -5.021 8.368 1.00 91.75 122 ARG A O 1
ATOM 936 N N . ASP A 1 123 ? -6.441 -6.207 6.492 1.00 93.25 123 ASP A N 1
ATOM 937 C CA . ASP A 1 123 ? -7.040 -7.439 6.998 1.00 93.25 123 ASP A CA 1
ATOM 938 C C . ASP A 1 123 ? -6.146 -8.084 8.076 1.00 93.25 123 ASP A C 1
ATOM 940 O O . ASP A 1 123 ? -6.651 -8.533 9.103 1.00 93.25 123 ASP A O 1
ATOM 944 N N . GLU A 1 124 ? -4.822 -7.993 7.929 1.00 90.75 124 GLU A N 1
ATOM 945 C CA . GLU A 1 124 ? -3.838 -8.350 8.957 1.00 90.75 124 GLU A CA 1
ATOM 946 C C . GLU A 1 124 ? -4.027 -7.521 10.239 1.00 90.75 124 GLU A C 1
ATOM 948 O O . GLU A 1 124 ? -4.073 -8.077 11.335 1.00 90.75 124 GLU A O 1
ATOM 953 N N . LEU A 1 125 ? -4.175 -6.196 10.126 1.00 87.06 125 LEU A N 1
ATOM 954 C CA . LEU A 1 125 ? -4.405 -5.326 11.286 1.00 87.06 125 LEU A CA 1
ATOM 955 C C . LEU A 1 125 ? -5.745 -5.616 11.969 1.00 87.06 125 LEU A C 1
ATOM 957 O O . LEU A 1 125 ? -5.813 -5.592 13.194 1.00 87.06 125 LEU A O 1
ATOM 961 N N . ARG A 1 126 ? -6.797 -5.933 11.204 1.00 87.88 126 ARG A N 1
ATOM 962 C CA . ARG A 1 126 ? -8.092 -6.360 11.758 1.00 87.88 126 ARG A CA 1
ATOM 963 C C . ARG A 1 126 ? -7.971 -7.670 12.523 1.00 87.88 126 ARG A C 1
ATOM 965 O O . ARG A 1 126 ? -8.489 -7.763 13.630 1.00 87.88 126 ARG A O 1
ATOM 972 N N . ALA A 1 127 ? -7.271 -8.653 11.961 1.00 87.88 127 ALA A N 1
ATOM 973 C CA . ALA A 1 127 ? -7.036 -9.928 12.628 1.00 87.88 127 ALA A CA 1
ATOM 974 C C . ALA A 1 127 ? -6.262 -9.734 13.940 1.00 87.88 127 ALA A C 1
ATOM 976 O O . ALA A 1 127 ? -6.702 -10.215 14.979 1.00 87.88 127 ALA A O 1
ATOM 977 N N . ARG A 1 128 ? -5.180 -8.943 13.918 1.00 82.88 128 ARG A N 1
ATOM 978 C CA . ARG A 1 128 ? -4.408 -8.601 15.124 1.00 82.88 128 ARG A CA 1
ATOM 979 C C . ARG A 1 128 ? -5.228 -7.836 16.156 1.00 82.88 128 ARG A C 1
ATOM 981 O O . ARG A 1 128 ? -5.041 -8.045 17.346 1.00 82.88 128 ARG A O 1
ATOM 988 N N . HIS A 1 129 ? -6.125 -6.956 15.717 1.00 82.56 129 HIS A N 1
ATOM 989 C CA . HIS A 1 129 ? -7.014 -6.228 16.615 1.00 82.56 129 HIS A CA 1
ATOM 990 C C . HIS A 1 129 ? -7.990 -7.168 17.320 1.00 82.56 129 HIS A C 1
ATOM 992 O O . HIS A 1 129 ? -8.145 -7.079 18.532 1.00 82.56 129 HIS A O 1
ATOM 998 N N . ILE A 1 130 ? -8.601 -8.100 16.581 1.00 83.88 130 ILE A N 1
ATOM 999 C CA . ILE A 1 130 ? -9.475 -9.126 17.160 1.00 83.88 130 ILE A CA 1
ATOM 1000 C C . ILE A 1 130 ? -8.683 -10.002 18.131 1.00 83.88 130 ILE A C 1
ATOM 1002 O O . ILE A 1 130 ? -9.139 -10.223 19.242 1.00 83.88 130 ILE A O 1
ATOM 1006 N N . GLU A 1 131 ? -7.485 -10.446 17.749 1.00 83.00 131 GLU A N 1
ATOM 1007 C CA . GLU A 1 131 ? -6.622 -11.259 18.607 1.00 83.00 131 GLU A CA 1
ATOM 1008 C C . GLU A 1 131 ? -6.236 -10.518 19.897 1.00 83.00 131 GLU A C 1
ATOM 1010 O O . GLU A 1 131 ? -6.336 -11.067 20.995 1.00 83.00 131 GLU A O 1
ATOM 1015 N N . ALA A 1 132 ? -5.849 -9.246 19.784 1.00 77.81 132 ALA A N 1
ATOM 1016 C CA . ALA A 1 132 ? -5.552 -8.393 20.927 1.00 77.81 132 ALA A CA 1
ATOM 1017 C C . ALA A 1 132 ? -6.780 -8.200 21.829 1.00 77.81 132 ALA A C 1
ATOM 1019 O O . ALA A 1 132 ? -6.633 -8.259 23.043 1.00 77.81 132 ALA A O 1
ATOM 1020 N N . TRP A 1 133 ? -7.982 -8.055 21.262 1.00 75.56 133 TRP A N 1
ATOM 1021 C CA . TRP A 1 133 ? -9.236 -8.016 22.021 1.00 75.56 133 TRP A CA 1
ATOM 1022 C C . TRP A 1 133 ? -9.558 -9.337 22.713 1.00 75.56 133 TRP A C 1
ATOM 1024 O O . TRP A 1 133 ? -9.954 -9.330 23.871 1.00 75.56 133 TRP A O 1
ATOM 1034 N N . THR A 1 134 ? -9.375 -10.472 22.039 1.00 77.81 134 THR A N 1
ATOM 1035 C CA . THR A 1 134 ? -9.615 -11.791 22.644 1.00 77.81 134 THR A CA 1
ATOM 1036 C C . THR A 1 134 ? -8.614 -12.117 23.748 1.00 77.81 134 THR A C 1
ATOM 1038 O O . THR A 1 134 ? -8.941 -12.865 24.661 1.00 77.81 134 THR A O 1
ATOM 1041 N N . ASN A 1 135 ? -7.406 -11.552 23.670 1.00 75.06 135 ASN A N 1
ATOM 1042 C CA . ASN A 1 135 ? -6.353 -11.717 24.671 1.00 75.06 135 ASN A CA 1
ATOM 1043 C C . ASN A 1 135 ? -6.393 -10.649 25.772 1.00 75.06 135 ASN A C 1
ATOM 1045 O O . ASN A 1 135 ? -5.744 -10.821 26.806 1.00 75.06 135 ASN A O 1
ATOM 1049 N N . ALA A 1 136 ? -7.109 -9.544 25.555 1.00 69.56 136 ALA A N 1
ATOM 1050 C CA . ALA A 1 136 ? -7.446 -8.586 26.592 1.00 69.56 136 ALA A CA 1
ATOM 1051 C C . ALA A 1 136 ? -8.478 -9.263 27.497 1.00 69.56 136 ALA A C 1
ATOM 1053 O O . ALA A 1 136 ? -9.680 -9.135 27.301 1.00 69.56 136 ALA A O 1
ATOM 1054 N N . ASP A 1 137 ? -7.990 -10.069 28.435 1.00 68.25 137 ASP A N 1
ATOM 1055 C CA . ASP A 1 137 ? -8.783 -10.722 29.472 1.00 68.25 137 ASP A CA 1
ATOM 1056 C C . ASP A 1 137 ? -9.381 -9.639 30.381 1.00 68.25 137 ASP A C 1
ATOM 1058 O O . ASP A 1 137 ? -8.804 -9.229 31.389 1.00 68.25 137 ASP A O 1
ATOM 1062 N N . LEU A 1 138 ? -10.484 -9.053 29.920 1.00 69.12 138 LEU A N 1
ATOM 1063 C CA . LEU A 1 138 ? -11.194 -7.991 30.611 1.00 69.12 138 LEU A CA 1
ATOM 1064 C C . LEU A 1 138 ? -11.898 -8.619 31.822 1.00 69.12 138 LEU A C 1
ATOM 1066 O O . LEU A 1 138 ? -12.701 -9.541 31.651 1.00 69.12 138 LEU A O 1
ATOM 1070 N N . PRO A 1 139 ? -11.657 -8.122 33.042 1.00 69.00 139 PRO A N 1
ATOM 1071 C CA . PRO A 1 139 ? -12.106 -8.756 34.279 1.00 69.00 139 PRO A CA 1
ATOM 1072 C C . PRO A 1 139 ? -13.581 -8.428 34.580 1.00 69.00 139 PRO A C 1
ATOM 1074 O O . PRO A 1 139 ? -13.918 -7.973 35.673 1.00 69.00 139 PRO A O 1
ATOM 1077 N N . TRP A 1 140 ? -14.490 -8.615 33.616 1.00 70.25 140 TRP A N 1
ATOM 1078 C CA . TRP A 1 140 ? -15.906 -8.238 33.756 1.00 70.25 140 TRP A CA 1
ATOM 1079 C C . TRP A 1 140 ? -16.556 -8.859 34.996 1.00 70.25 140 TRP A C 1
ATOM 1081 O O . TRP A 1 140 ? -17.375 -8.226 35.662 1.00 70.25 140 TRP A O 1
ATOM 1091 N N . LEU A 1 141 ? -16.174 -10.101 35.307 1.00 73.19 141 LEU A N 1
ATOM 1092 C CA . LEU A 1 141 ? -16.665 -10.838 36.468 1.00 73.19 141 LEU A CA 1
ATOM 1093 C C . LEU A 1 141 ? -16.137 -10.268 37.783 1.00 73.19 141 LEU A C 1
ATOM 1095 O O . LEU A 1 141 ? -16.902 -10.201 38.740 1.00 73.19 141 LEU A O 1
ATOM 1099 N N . ASP A 1 142 ? -14.886 -9.807 37.830 1.00 71.88 142 ASP A N 1
ATOM 1100 C CA . ASP A 1 142 ? -14.336 -9.178 39.033 1.00 71.88 142 ASP A CA 1
ATOM 1101 C C . ASP A 1 142 ? -14.979 -7.812 39.264 1.00 71.88 142 ASP A C 1
ATOM 1103 O O . ASP A 1 142 ? -15.304 -7.470 40.398 1.00 71.88 142 ASP A O 1
ATOM 1107 N N . SER A 1 143 ? -15.251 -7.056 38.194 1.00 70.31 143 SER A N 1
ATOM 1108 C CA . SER A 1 143 ? -16.024 -5.814 38.286 1.00 70.31 143 SER A CA 1
ATOM 1109 C C . SER A 1 143 ? -17.444 -6.072 38.799 1.00 70.31 143 SER A C 1
ATOM 1111 O O . SER A 1 143 ? -17.934 -5.339 39.656 1.00 70.31 143 SER A O 1
ATOM 1113 N N . LEU A 1 144 ? -18.101 -7.138 38.329 1.00 72.62 144 LEU A N 1
ATOM 1114 C CA . LEU A 1 144 ? -19.434 -7.519 38.799 1.00 72.62 144 LEU A CA 1
ATOM 1115 C C . LEU A 1 144 ? -19.416 -7.995 40.259 1.00 72.62 144 LEU A C 1
ATOM 1117 O O . LEU A 1 144 ? -20.272 -7.585 41.039 1.00 72.62 144 LEU A O 1
ATOM 1121 N N . ALA A 1 145 ? -18.445 -8.825 40.644 1.00 75.12 145 ALA A N 1
ATOM 1122 C CA . ALA A 1 145 ? -18.266 -9.290 42.018 1.00 75.12 145 ALA A CA 1
ATOM 1123 C C . ALA A 1 145 ? -17.956 -8.126 42.969 1.00 75.12 145 ALA A C 1
ATOM 1125 O O . ALA A 1 145 ? -18.478 -8.078 44.083 1.00 75.12 145 ALA A O 1
ATOM 1126 N N . TYR A 1 146 ? -17.165 -7.157 42.505 1.00 72.44 146 TYR A N 1
ATOM 1127 C CA . TYR A 1 146 ? -16.898 -5.920 43.221 1.00 72.44 146 TYR A CA 1
ATOM 1128 C C . TYR A 1 146 ? -18.191 -5.141 43.474 1.00 72.44 146 TYR A C 1
ATOM 1130 O O . TYR A 1 146 ? -18.492 -4.861 44.629 1.00 72.44 146 TYR A O 1
ATOM 1138 N N . ILE A 1 147 ? -18.996 -4.873 42.435 1.00 70.50 147 ILE A N 1
ATOM 1139 C CA . ILE A 1 147 ? -20.296 -4.184 42.554 1.00 70.50 147 ILE A CA 1
ATOM 1140 C C . ILE A 1 147 ? -21.249 -4.954 43.479 1.00 70.50 147 ILE A C 1
ATOM 1142 O O . ILE A 1 147 ? -21.898 -4.355 44.336 1.00 70.50 147 ILE A O 1
ATOM 1146 N N . ALA A 1 148 ? -21.316 -6.281 43.344 1.00 72.00 148 ALA A N 1
ATOM 1147 C CA . ALA A 1 148 ? -22.156 -7.133 44.181 1.00 72.00 148 ALA A CA 1
ATOM 1148 C C . ALA A 1 148 ? -21.782 -7.037 45.670 1.00 72.00 148 ALA A C 1
ATOM 1150 O O . ALA A 1 148 ? -22.663 -7.102 46.524 1.00 72.00 148 ALA A O 1
ATOM 1151 N N . GLY A 1 149 ? -20.505 -6.802 45.986 1.00 69.56 149 GLY A N 1
ATOM 1152 C CA . GLY A 1 149 ? -20.039 -6.545 47.350 1.00 69.56 149 GLY A CA 1
ATOM 1153 C C . GLY A 1 149 ? -20.621 -5.280 47.996 1.00 69.56 149 GLY A C 1
ATOM 1154 O O . GLY A 1 149 ? -20.593 -5.166 49.220 1.00 69.56 149 GLY A O 1
ATOM 1155 N N . PHE A 1 150 ? -21.177 -4.350 47.210 1.00 64.12 150 PHE A N 1
ATOM 1156 C CA . PHE A 1 150 ? -21.811 -3.121 47.704 1.00 64.12 150 PHE A CA 1
ATOM 1157 C C . PHE A 1 150 ? -23.330 -3.213 47.836 1.00 64.12 150 PHE A C 1
ATOM 1159 O O . PHE A 1 150 ? -23.931 -2.246 48.292 1.00 64.12 150 PHE A O 1
ATOM 1166 N N . ALA A 1 151 ? -23.959 -4.335 47.472 1.00 64.56 151 ALA A N 1
ATOM 1167 C CA . ALA A 1 151 ? -25.378 -4.574 47.720 1.00 64.56 151 ALA A CA 1
ATOM 1168 C C . ALA A 1 151 ? -25.538 -5.209 49.118 1.00 64.56 151 ALA A C 1
ATOM 1170 O O . ALA A 1 151 ? -25.467 -6.432 49.241 1.00 64.56 151 ALA A O 1
ATOM 1171 N N . PRO A 1 152 ? -25.715 -4.422 50.201 1.00 56.06 152 PRO A N 1
ATOM 1172 C CA . PRO A 1 152 ? -25.518 -4.914 51.566 1.00 56.06 152 PRO A CA 1
ATOM 1173 C C . PRO A 1 152 ? -26.707 -5.760 52.040 1.00 56.06 152 PRO A C 1
ATOM 1175 O O . PRO A 1 152 ? -26.584 -6.528 52.988 1.00 56.06 152 PRO A O 1
ATOM 1178 N N . ASP A 1 153 ? -27.863 -5.592 51.390 1.00 68.00 153 ASP A N 1
ATOM 1179 C CA . ASP A 1 153 ? -29.095 -6.331 51.629 1.00 68.00 153 ASP A CA 1
ATOM 1180 C C . ASP A 1 153 ? -30.052 -6.117 50.438 1.00 68.00 153 ASP A C 1
ATOM 1182 O O . ASP A 1 153 ? -30.332 -4.975 50.055 1.00 68.00 153 ASP A O 1
ATOM 1186 N N . ALA A 1 154 ? -30.582 -7.204 49.869 1.00 67.62 154 ALA A N 1
ATOM 1187 C CA . ALA A 1 154 ? -31.536 -7.171 48.756 1.00 67.62 154 ALA A CA 1
ATOM 1188 C C . ALA A 1 154 ? -32.861 -6.473 49.120 1.00 67.62 154 ALA A C 1
ATOM 1190 O O . ALA A 1 154 ? -33.634 -6.108 48.236 1.00 67.62 154 ALA A O 1
ATOM 1191 N N . SER A 1 155 ? -33.129 -6.277 50.417 1.00 70.06 155 SER A N 1
ATOM 1192 C CA . SER A 1 155 ? -34.272 -5.498 50.900 1.00 70.06 155 SER A CA 1
ATOM 1193 C C . SER A 1 155 ? -34.097 -3.980 50.730 1.00 70.06 155 SER A C 1
ATOM 1195 O O . SER A 1 155 ? -35.086 -3.247 50.727 1.00 70.06 155 SER A O 1
ATOM 1197 N N . ARG A 1 156 ? -32.852 -3.501 50.579 1.00 75.75 156 ARG A N 1
ATOM 1198 C CA . ARG A 1 156 ? -32.511 -2.069 50.549 1.00 75.75 156 ARG A CA 1
ATOM 1199 C C . ARG A 1 156 ? -32.028 -1.582 49.195 1.00 75.75 156 ARG A C 1
ATOM 1201 O O . ARG A 1 156 ? -32.284 -0.429 48.860 1.00 75.75 156 ARG A O 1
ATOM 1208 N N . VAL A 1 157 ? -31.336 -2.434 48.441 1.00 76.50 157 VAL A N 1
ATOM 1209 C CA . VAL A 1 157 ? -30.839 -2.125 47.097 1.00 76.50 157 VAL A CA 1
ATOM 1210 C C . VAL A 1 157 ? -31.014 -3.348 46.203 1.00 76.50 157 VAL A C 1
ATOM 1212 O O . VAL A 1 157 ? -30.595 -4.448 46.557 1.00 76.50 157 VAL A O 1
ATOM 1215 N N . VAL A 1 158 ? -31.613 -3.157 45.031 1.00 79.62 158 VAL A N 1
ATOM 1216 C CA . VAL A 1 158 ? -31.794 -4.193 44.009 1.00 79.62 158 VAL A CA 1
ATOM 1217 C C . VAL A 1 158 ? -31.160 -3.718 42.715 1.00 79.62 158 VAL A C 1
ATOM 1219 O O . VAL A 1 158 ? -31.529 -2.672 42.197 1.00 79.62 158 VAL A O 1
ATOM 1222 N N . LEU A 1 159 ? -30.245 -4.505 42.158 1.00 78.25 159 LEU A N 1
ATOM 1223 C CA . LEU A 1 159 ? -29.680 -4.239 40.838 1.00 78.25 159 LEU A CA 1
ATOM 1224 C C . LEU A 1 159 ? -30.669 -4.729 39.769 1.00 78.25 159 LEU A C 1
ATOM 1226 O O . LEU A 1 159 ? -31.053 -5.901 39.762 1.00 78.25 159 LEU A O 1
ATOM 1230 N N . THR A 1 160 ? -31.136 -3.829 38.909 1.00 76.44 160 THR A N 1
ATOM 1231 C CA . THR A 1 160 ? -32.147 -4.108 37.876 1.00 76.44 160 THR A CA 1
ATOM 1232 C C . THR A 1 160 ? -31.543 -4.292 36.494 1.00 76.44 160 THR A C 1
ATOM 1234 O O . THR A 1 160 ? -32.100 -5.044 35.692 1.00 76.44 160 THR A O 1
ATOM 1237 N N . GLY A 1 161 ? -30.402 -3.660 36.230 1.00 73.25 161 GLY A N 1
ATOM 1238 C CA . GLY A 1 161 ? -29.733 -3.698 34.939 1.00 73.25 161 GLY A CA 1
ATOM 1239 C C . GLY A 1 161 ? -28.225 -3.562 35.085 1.00 73.25 161 GLY A C 1
ATOM 1240 O O . GLY A 1 161 ? -27.724 -2.834 35.939 1.00 73.25 161 GLY A O 1
ATOM 1241 N N . TRP A 1 162 ? -27.501 -4.288 34.240 1.00 76.62 162 TRP A N 1
ATOM 1242 C CA . TRP A 1 162 ? -26.055 -4.179 34.108 1.00 76.62 162 TRP A CA 1
ATOM 1243 C C . TRP A 1 162 ? -25.695 -4.231 32.629 1.00 76.62 162 TRP A C 1
ATOM 1245 O O . TRP A 1 162 ? -26.128 -5.138 31.914 1.00 76.62 162 TRP A O 1
ATOM 1255 N N . ASN A 1 163 ? -24.907 -3.262 32.174 1.00 77.50 163 ASN A N 1
ATOM 1256 C CA . ASN A 1 163 ? -24.415 -3.202 30.808 1.00 77.50 163 ASN A CA 1
ATOM 1257 C C . ASN A 1 163 ? -22.935 -2.810 30.801 1.00 77.50 163 ASN A C 1
ATOM 1259 O O . ASN A 1 163 ? -22.587 -1.675 31.120 1.00 77.50 163 ASN A O 1
ATOM 1263 N N . GLY A 1 164 ? -22.072 -3.755 30.434 1.00 71.00 164 GLY A N 1
ATOM 1264 C CA . GLY A 1 164 ? -20.646 -3.524 30.230 1.00 71.00 164 GLY A CA 1
ATOM 1265 C C . GLY A 1 164 ? -20.339 -3.198 28.769 1.00 71.00 164 GLY A C 1
ATOM 1266 O O . GLY A 1 164 ? -20.717 -3.941 27.865 1.00 71.00 164 GLY A O 1
ATOM 1267 N N . GLN A 1 165 ? -19.623 -2.105 28.537 1.00 71.62 165 GLN A N 1
ATOM 1268 C CA . GLN A 1 165 ? -19.093 -1.711 27.240 1.00 71.62 165 GLN A CA 1
ATOM 1269 C C . GLN A 1 165 ? -17.583 -1.571 27.334 1.00 71.62 165 GLN A C 1
ATOM 1271 O O . GLN A 1 165 ? -17.050 -0.930 28.238 1.00 71.62 165 GLN A O 1
ATOM 1276 N N . ALA A 1 166 ? -16.894 -2.180 26.379 1.00 69.38 166 ALA A N 1
ATOM 1277 C CA . ALA A 1 166 ? -15.458 -2.053 26.256 1.00 69.38 166 ALA A CA 1
ATOM 1278 C C . ALA A 1 166 ? -15.170 -0.931 25.261 1.00 69.38 166 ALA A C 1
ATOM 1280 O O . ALA A 1 166 ? -15.577 -1.007 24.100 1.00 69.38 166 ALA A O 1
ATOM 1281 N N . LEU A 1 167 ? -14.516 0.124 25.727 1.00 66.69 167 LEU A N 1
ATOM 1282 C CA . LEU A 1 167 ? -14.138 1.261 24.906 1.00 66.69 167 LEU A CA 1
ATOM 1283 C C . LEU A 1 167 ? -12.678 1.091 24.496 1.00 66.69 167 LEU A C 1
ATOM 1285 O O . LEU A 1 167 ? -11.807 0.805 25.314 1.00 66.69 167 LEU A O 1
ATOM 1289 N N . SER A 1 168 ? -12.425 1.259 23.203 1.00 63.25 168 SER A N 1
ATOM 1290 C CA . SER A 1 168 ? -11.082 1.420 22.660 1.00 63.25 168 SER A CA 1
ATOM 1291 C C . SER A 1 168 ? -11.075 2.740 21.916 1.00 63.25 168 SER A C 1
ATOM 1293 O O . SER A 1 168 ? -11.745 2.868 20.894 1.00 63.25 168 SER A O 1
ATOM 1295 N N . ASP A 1 169 ? -10.352 3.715 22.463 1.00 61.81 169 ASP A N 1
ATOM 1296 C CA . ASP A 1 169 ? -10.224 5.035 21.846 1.00 61.81 169 ASP A CA 1
ATOM 1297 C C . ASP A 1 169 ? -9.247 4.951 20.659 1.00 61.81 169 ASP A C 1
ATOM 1299 O O . ASP A 1 169 ? -9.611 5.219 19.516 1.00 61.81 169 ASP A O 1
ATOM 1303 N N . GLU A 1 170 ? -8.035 4.421 20.890 1.00 65.12 170 GLU A N 1
ATOM 1304 C CA . GLU A 1 170 ? -7.034 4.199 19.839 1.00 65.12 170 GLU A CA 1
ATOM 1305 C C . GLU A 1 170 ? -6.176 2.948 20.101 1.00 65.12 170 GLU A C 1
ATOM 1307 O O . GLU A 1 170 ? -5.504 2.829 21.126 1.00 65.12 170 GLU A O 1
ATOM 1312 N N . ALA A 1 171 ? -6.149 2.001 19.157 1.00 64.25 171 ALA A N 1
ATOM 1313 C CA . ALA A 1 171 ? -5.234 0.861 19.215 1.00 64.25 171 ALA A CA 1
ATOM 1314 C C . ALA A 1 171 ? -3.844 1.277 18.706 1.00 64.25 171 ALA A C 1
ATOM 1316 O O . ALA A 1 171 ? -3.676 1.630 17.537 1.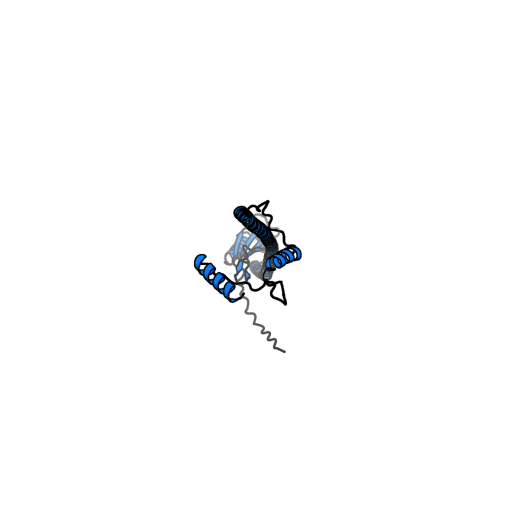00 64.25 171 ALA A O 1
ATOM 1317 N N . THR A 1 172 ? -2.828 1.204 19.567 1.00 69.81 172 THR A N 1
ATOM 1318 C CA . THR A 1 172 ? -1.453 1.570 19.202 1.00 69.81 172 THR A CA 1
ATOM 1319 C C . THR A 1 172 ? -0.665 0.330 18.793 1.00 69.81 172 THR A C 1
ATOM 1321 O O . THR A 1 172 ? -0.662 -0.690 19.483 1.00 69.81 172 THR A O 1
ATOM 1324 N N . VAL A 1 173 ? 0.011 0.398 17.645 1.00 70.00 173 VAL A N 1
ATOM 1325 C CA . VAL A 1 173 ? 0.927 -0.658 17.197 1.00 70.00 173 VAL A CA 1
ATOM 1326 C C . VAL A 1 173 ? 2.340 -0.247 17.589 1.00 70.00 173 VAL A C 1
ATOM 1328 O O . VAL A 1 173 ? 2.876 0.738 17.080 1.00 70.00 173 VAL A O 1
ATOM 1331 N N . ALA A 1 174 ? 2.942 -0.987 18.515 1.00 74.19 174 ALA A N 1
ATOM 1332 C CA . ALA A 1 174 ? 4.322 -0.774 18.916 1.00 74.19 174 ALA A CA 1
ATOM 1333 C C . ALA A 1 174 ? 5.293 -1.221 17.806 1.00 74.19 174 ALA A C 1
ATOM 1335 O O . ALA A 1 174 ? 4.946 -1.968 16.889 1.00 74.19 174 ALA A O 1
ATOM 1336 N N . LYS A 1 175 ? 6.543 -0.743 17.868 1.00 68.19 175 LYS A N 1
ATOM 1337 C CA . LYS A 1 175 ? 7.574 -1.025 16.847 1.00 68.19 175 LYS A CA 1
ATOM 1338 C C . LYS A 1 175 ? 7.938 -2.510 16.727 1.00 68.19 175 LYS A C 1
ATOM 1340 O O . LYS A 1 175 ? 8.466 -2.918 15.700 1.00 68.19 175 LYS A O 1
ATOM 1345 N N . ASP A 1 176 ? 7.659 -3.297 17.761 1.00 73.06 176 ASP A N 1
ATOM 1346 C CA . ASP A 1 176 ? 7.809 -4.755 17.794 1.00 73.06 176 ASP A CA 1
ATOM 1347 C C . ASP A 1 176 ? 6.653 -5.497 17.090 1.00 73.06 176 ASP A C 1
ATOM 1349 O O . ASP A 1 176 ? 6.678 -6.719 16.968 1.00 73.06 176 ASP A O 1
ATOM 1353 N N . GLY A 1 177 ? 5.650 -4.766 16.594 1.00 66.69 177 GLY A N 1
ATOM 1354 C CA . GLY A 1 177 ? 4.468 -5.315 15.940 1.00 66.69 177 GLY A CA 1
ATOM 1355 C C . GLY A 1 177 ? 3.375 -5.764 16.909 1.00 66.69 177 GLY A C 1
ATOM 1356 O O . GLY A 1 177 ? 2.349 -6.266 16.442 1.00 66.69 177 GLY A O 1
ATOM 1357 N N . THR A 1 178 ? 3.559 -5.574 18.220 1.00 70.88 178 THR A N 1
ATOM 1358 C CA . THR A 1 178 ? 2.521 -5.847 19.215 1.00 70.88 178 THR A CA 1
ATOM 1359 C C . THR A 1 178 ? 1.481 -4.730 19.205 1.00 70.88 178 THR A C 1
ATOM 1361 O O . THR A 1 178 ? 1.812 -3.543 19.171 1.00 70.88 178 THR A O 1
ATOM 1364 N N . MET A 1 179 ? 0.202 -5.106 19.180 1.00 72.38 179 MET A N 1
ATOM 1365 C CA . MET A 1 179 ? -0.901 -4.154 19.266 1.00 72.38 179 MET A CA 1
ATOM 1366 C C . MET A 1 179 ? -1.332 -4.042 20.725 1.00 72.38 179 MET A C 1
ATOM 1368 O O . MET A 1 179 ? -1.703 -5.042 21.338 1.00 72.38 179 MET A O 1
ATOM 1372 N N . LYS A 1 180 ? -1.271 -2.830 21.277 1.00 67.44 180 LYS A N 1
ATOM 1373 C CA . LYS A 1 180 ? -1.810 -2.515 22.598 1.00 67.44 180 LYS A CA 1
ATOM 1374 C C . LYS A 1 180 ? -3.133 -1.792 22.422 1.00 67.44 180 LYS A C 1
ATOM 1376 O O . LYS A 1 180 ? -3.202 -0.760 21.752 1.00 67.44 180 LYS A O 1
ATOM 1381 N N . ILE A 1 181 ? -4.169 -2.350 23.027 1.00 65.06 181 ILE A N 1
ATOM 1382 C CA . ILE A 1 181 ? -5.488 -1.738 23.091 1.00 65.06 181 ILE A CA 1
ATOM 1383 C C . ILE A 1 181 ? -5.618 -1.164 24.503 1.00 65.06 181 ILE A C 1
ATOM 1385 O O . ILE A 1 181 ? -5.537 -1.943 25.454 1.00 65.06 181 ILE A O 1
ATOM 1389 N N . PRO A 1 182 ? -5.754 0.164 24.673 1.00 61.62 182 PRO A N 1
ATOM 1390 C CA . PRO A 1 182 ? -6.189 0.712 25.946 1.00 61.62 182 PRO A CA 1
ATOM 1391 C C . PRO A 1 182 ? -7.605 0.186 26.187 1.00 61.62 182 PRO A C 1
ATOM 1393 O O . PRO A 1 182 ? -8.533 0.531 25.459 1.00 61.62 182 PRO A O 1
ATOM 1396 N N . SER A 1 183 ? -7.737 -0.748 27.125 1.00 60.53 183 SER A N 1
ATOM 1397 C CA . SER A 1 183 ? -9.007 -1.364 27.487 1.00 60.53 183 SER A CA 1
ATOM 1398 C C . SER A 1 183 ? -9.642 -0.533 28.595 1.00 60.53 183 SER A C 1
ATOM 1400 O O . SER A 1 183 ? -9.412 -0.799 29.776 1.00 60.53 183 SER A O 1
ATOM 1402 N N . GLU A 1 184 ? -10.398 0.493 28.217 1.00 64.69 184 GLU A N 1
ATOM 1403 C CA . GLU A 1 184 ? -11.269 1.183 29.163 1.00 64.69 184 GLU A CA 1
ATOM 1404 C C . GLU A 1 184 ? -12.582 0.403 29.252 1.00 64.69 184 GLU A C 1
ATOM 1406 O O . GLU A 1 184 ? -13.177 0.010 28.242 1.00 64.69 184 GLU A O 1
ATOM 1411 N N . VAL A 1 185 ? -13.028 0.135 30.474 1.00 67.38 185 VAL A N 1
ATOM 1412 C CA . VAL A 1 185 ? -14.291 -0.554 30.724 1.00 67.38 185 VAL A CA 1
ATOM 1413 C C . VAL A 1 185 ? -15.286 0.461 31.258 1.00 67.38 185 VAL A C 1
ATOM 1415 O O . VAL A 1 185 ? -15.079 1.040 32.323 1.00 67.38 185 VAL A O 1
ATOM 1418 N N . ARG A 1 186 ? -16.382 0.650 30.521 1.00 71.81 186 ARG A N 1
ATOM 1419 C CA . ARG A 1 186 ? -17.542 1.424 30.956 1.00 71.81 186 ARG A CA 1
ATOM 1420 C C . ARG A 1 186 ? -18.643 0.474 31.384 1.00 71.81 186 ARG A C 1
ATOM 1422 O O . ARG A 1 186 ? -19.072 -0.373 30.609 1.00 71.81 186 ARG A O 1
ATOM 1429 N N . ILE A 1 187 ? -19.135 0.635 32.601 1.00 73.56 187 ILE A N 1
ATOM 1430 C CA . ILE A 1 187 ? -20.222 -0.171 33.149 1.00 73.56 187 ILE A CA 1
ATOM 1431 C C . ILE A 1 187 ? -21.381 0.759 33.481 1.00 73.56 187 ILE A C 1
ATOM 1433 O O . ILE A 1 187 ? -21.261 1.614 34.350 1.00 73.56 187 ILE A O 1
ATOM 1437 N N . ALA A 1 188 ? -22.512 0.593 32.803 1.00 75.75 188 ALA A N 1
ATOM 1438 C CA . ALA A 1 188 ? -23.767 1.216 33.199 1.00 75.75 188 ALA A CA 1
ATOM 1439 C C . ALA A 1 188 ? -24.531 0.269 34.129 1.00 75.75 188 ALA A C 1
ATOM 1441 O O . ALA A 1 188 ? -24.679 -0.923 33.837 1.00 75.75 188 ALA A O 1
ATOM 1442 N N . ILE A 1 189 ? -24.988 0.800 35.257 1.00 75.81 189 ILE A N 1
ATOM 1443 C CA . ILE A 1 189 ? -25.732 0.071 36.278 1.00 75.81 189 ILE A CA 1
ATOM 1444 C C . ILE A 1 189 ? -27.052 0.785 36.509 1.00 75.81 189 ILE A C 1
ATOM 1446 O O . ILE A 1 189 ? -27.077 1.976 36.830 1.00 75.81 189 ILE A O 1
ATOM 1450 N N . ASP A 1 190 ? -28.120 0.003 36.440 1.00 78.81 190 ASP A N 1
ATOM 1451 C CA . ASP A 1 190 ? -29.433 0.383 36.924 1.00 78.81 190 ASP A CA 1
ATOM 1452 C C . ASP A 1 190 ? -29.665 -0.328 38.256 1.00 78.81 190 ASP A C 1
ATOM 1454 O O . ASP A 1 190 ? -29.572 -1.557 38.359 1.00 78.81 190 ASP A O 1
ATOM 1458 N N . ALA A 1 191 ? -29.956 0.446 39.292 1.00 76.50 191 ALA A N 1
ATOM 1459 C CA . ALA A 1 191 ? -30.298 -0.052 40.610 1.00 76.50 191 ALA A CA 1
ATOM 1460 C C . ALA A 1 191 ? -31.560 0.638 41.130 1.00 76.50 191 ALA A C 1
ATOM 1462 O O . ALA A 1 191 ? -31.909 1.746 40.738 1.00 76.50 191 ALA A O 1
ATOM 1463 N N . GLU A 1 192 ? -32.256 -0.016 42.045 1.00 79.75 192 GLU A N 1
ATOM 1464 C CA . GLU A 1 192 ? -33.358 0.563 42.797 1.00 79.75 192 GLU A CA 1
ATOM 1465 C C . GLU A 1 192 ? -33.014 0.511 44.288 1.00 79.75 192 GLU A C 1
ATOM 1467 O O . GLU A 1 192 ? -32.458 -0.479 44.761 1.00 79.75 192 GLU A O 1
ATOM 1472 N N . ALA A 1 193 ? -33.329 1.569 45.029 1.00 79.88 193 ALA A N 1
ATOM 1473 C CA . ALA A 1 193 ? -33.035 1.724 46.448 1.00 79.88 193 ALA A CA 1
ATOM 1474 C C . ALA A 1 193 ? -34.309 1.994 47.262 1.00 79.88 193 ALA A C 1
ATOM 1476 O O . ALA A 1 193 ? -35.271 2.598 46.775 1.00 79.88 193 ALA A O 1
ATOM 1477 N N . ALA A 1 194 ? -34.307 1.544 48.518 1.00 81.12 194 ALA A N 1
ATOM 1478 C CA . ALA A 1 194 ? -35.426 1.693 49.448 1.00 81.12 194 ALA A CA 1
ATOM 1479 C C . ALA A 1 194 ? -35.716 3.155 49.819 1.00 81.12 194 ALA A C 1
ATOM 1481 O O . ALA A 1 194 ? -36.865 3.515 50.070 1.00 81.12 194 ALA A O 1
ATOM 1482 N N . ASP A 1 195 ? -34.692 4.002 49.842 1.00 80.38 195 ASP A N 1
ATOM 1483 C CA . ASP A 1 195 ? -34.781 5.405 50.223 1.00 80.38 195 ASP A CA 1
ATOM 1484 C C . ASP A 1 195 ? -33.641 6.223 49.601 1.00 80.38 195 ASP A C 1
ATOM 1486 O O . ASP A 1 195 ? -32.613 5.694 49.167 1.00 80.38 195 ASP A O 1
ATOM 1490 N N . ARG A 1 196 ? -33.828 7.548 49.557 1.00 78.81 196 ARG A N 1
ATOM 1491 C CA . ARG A 1 196 ? -32.867 8.470 48.936 1.00 78.81 196 ARG A CA 1
ATOM 1492 C C . ARG A 1 196 ? -31.513 8.465 49.652 1.00 78.81 196 ARG A C 1
ATOM 1494 O O . ARG A 1 196 ? -30.491 8.528 48.983 1.00 78.81 196 ARG A O 1
ATOM 1501 N N . ALA A 1 197 ? -31.497 8.314 50.979 1.00 79.62 197 ALA A N 1
ATOM 1502 C CA . ALA A 1 197 ? -30.248 8.268 51.736 1.00 79.62 197 ALA A CA 1
ATOM 1503 C C . ALA A 1 197 ? -29.432 7.003 51.423 1.00 79.62 197 ALA A C 1
ATOM 1505 O O . ALA A 1 197 ? -28.213 7.086 51.300 1.00 79.62 197 ALA A O 1
ATOM 1506 N N . THR A 1 198 ? -30.084 5.853 51.212 1.00 78.00 198 THR A N 1
ATOM 1507 C CA . THR A 1 198 ? -29.399 4.631 50.753 1.00 78.00 198 THR A CA 1
ATOM 1508 C C . THR A 1 198 ? -28.857 4.774 49.329 1.00 78.00 198 THR A C 1
ATOM 1510 O O . THR A 1 198 ? -27.748 4.318 49.053 1.00 78.00 198 THR A O 1
ATOM 1513 N N . ALA A 1 199 ? -29.589 5.443 48.431 1.00 74.56 199 ALA A N 1
ATOM 1514 C CA . ALA A 1 199 ? -29.099 5.738 47.083 1.00 74.56 199 ALA A CA 1
ATOM 1515 C C . ALA A 1 199 ? -27.853 6.644 47.103 1.00 74.56 199 ALA A C 1
ATOM 1517 O O . ALA A 1 199 ? -26.879 6.376 46.399 1.00 74.56 199 ALA A O 1
ATOM 1518 N N . ASP A 1 200 ? -27.857 7.684 47.938 1.00 79.31 200 ASP A N 1
ATOM 1519 C CA . ASP A 1 200 ? -26.725 8.604 48.079 1.00 79.31 200 ASP A CA 1
ATOM 1520 C C . ASP A 1 200 ? -25.517 7.922 48.743 1.00 79.31 200 ASP A C 1
ATOM 1522 O O . ASP A 1 200 ? -24.388 8.095 48.289 1.00 79.31 200 ASP A O 1
ATOM 1526 N N . ALA A 1 201 ? -25.745 7.058 49.738 1.00 78.94 201 ALA A N 1
ATOM 1527 C CA . ALA A 1 201 ? -24.692 6.255 50.361 1.00 78.94 201 ALA A CA 1
ATOM 1528 C C . ALA A 1 201 ? -24.047 5.261 49.378 1.00 78.94 201 ALA A C 1
ATOM 1530 O O . ALA A 1 201 ? -22.831 5.064 49.407 1.00 78.94 201 ALA A O 1
ATOM 1531 N N . LEU A 1 202 ? -24.841 4.663 48.481 1.00 76.12 202 LEU A N 1
ATOM 1532 C CA . LEU A 1 202 ? -24.337 3.792 47.419 1.00 76.12 202 LEU A CA 1
ATOM 1533 C C . LEU A 1 202 ? -23.411 4.569 46.472 1.00 76.12 202 LEU A C 1
ATOM 1535 O O . LEU A 1 202 ? -22.300 4.111 46.205 1.00 76.12 202 LEU A O 1
ATOM 1539 N N . ARG A 1 203 ? -23.819 5.768 46.030 1.00 74.56 203 ARG A N 1
ATOM 1540 C CA . ARG A 1 203 ? -22.990 6.640 45.177 1.00 74.56 203 ARG A CA 1
ATOM 1541 C C . ARG A 1 203 ? -21.689 7.036 45.865 1.00 74.56 203 ARG A C 1
ATOM 1543 O O . ARG A 1 203 ? -20.622 6.871 45.282 1.00 74.56 203 ARG A O 1
ATOM 1550 N N . GLU A 1 204 ? -21.772 7.502 47.108 1.00 77.56 204 GLU A N 1
ATOM 1551 C CA . GLU A 1 204 ? -20.602 7.927 47.881 1.00 77.56 204 GLU A CA 1
ATOM 1552 C C . GLU A 1 204 ? -19.610 6.770 48.068 1.00 77.56 204 GLU A C 1
ATOM 1554 O O . GLU A 1 204 ? -18.403 6.946 47.909 1.00 77.56 204 GLU A O 1
ATOM 1559 N N . SER A 1 205 ? -20.105 5.552 48.318 1.00 73.25 205 SER A N 1
ATOM 1560 C CA . SER A 1 205 ? -19.247 4.372 48.475 1.00 73.25 205 SER A CA 1
ATOM 1561 C C . SER A 1 205 ? -18.499 3.983 47.192 1.00 73.25 205 SER A C 1
ATOM 1563 O O . SER A 1 205 ? -17.367 3.499 47.268 1.00 73.25 205 SER A O 1
ATOM 1565 N N . LEU A 1 206 ? -19.103 4.234 46.025 1.00 70.44 206 LEU A N 1
ATOM 1566 C CA . LEU A 1 206 ? -18.513 3.952 44.716 1.00 70.44 206 LEU A CA 1
ATOM 1567 C C . LEU A 1 206 ? -17.529 5.042 44.274 1.00 70.44 206 LEU A C 1
ATOM 1569 O O . LEU A 1 206 ? -16.522 4.721 43.653 1.00 70.44 206 LEU A O 1
ATOM 1573 N N . VAL A 1 207 ? -17.778 6.306 44.632 1.00 70.12 207 VAL A N 1
ATOM 1574 C CA . VAL A 1 207 ? -16.883 7.447 44.352 1.00 70.12 207 VAL A CA 1
ATOM 1575 C C . VAL A 1 207 ? -15.677 7.476 45.302 1.00 70.12 207 VAL A C 1
ATOM 1577 O O . VAL A 1 207 ? -14.574 7.852 44.907 1.00 70.12 207 VAL A O 1
ATOM 1580 N N . SER A 1 208 ? -15.864 7.064 46.560 1.00 65.00 208 SER A N 1
ATOM 1581 C CA . SER A 1 208 ? -14.828 7.080 47.604 1.00 65.00 208 SER A CA 1
ATOM 1582 C C . SER A 1 208 ? -13.620 6.189 47.279 1.00 65.00 208 SER A C 1
ATOM 1584 O O . SER A 1 208 ? -12.482 6.522 47.630 1.00 65.00 208 SER A O 1
ATOM 1586 N N . LYS A 1 209 ? -13.835 5.069 46.582 1.00 62.06 209 LYS A N 1
ATOM 1587 C CA . LYS A 1 209 ? -12.759 4.185 46.121 1.00 62.06 209 LYS A CA 1
ATOM 1588 C C . LYS A 1 209 ? -12.326 4.623 44.720 1.00 62.06 209 LYS A C 1
ATOM 1590 O O . LYS A 1 209 ? -13.018 4.360 43.747 1.00 62.06 209 LYS A O 1
ATOM 1595 N N . ARG A 1 210 ? -11.172 5.300 44.659 1.00 51.78 210 ARG A N 1
ATOM 1596 C CA . ARG A 1 210 ? -10.534 6.014 43.523 1.00 51.78 210 ARG A CA 1
ATOM 1597 C C . ARG A 1 210 ? -10.414 5.295 42.165 1.00 51.78 210 ARG A C 1
ATOM 1599 O O . ARG A 1 210 ? -9.865 5.891 41.243 1.00 51.78 210 ARG A O 1
ATOM 1606 N N . ASP A 1 211 ? -10.905 4.074 42.023 1.00 57.84 211 ASP A N 1
ATOM 1607 C CA . ASP A 1 211 ? -10.697 3.244 40.833 1.00 57.84 211 ASP A CA 1
ATOM 1608 C C . ASP A 1 211 ? -11.747 3.505 39.736 1.00 57.84 211 ASP A C 1
ATOM 1610 O O . ASP A 1 211 ? -11.602 3.036 38.605 1.00 57.84 211 ASP A O 1
ATOM 1614 N N . PHE A 1 212 ? -12.791 4.286 40.051 1.00 59.88 212 PHE A N 1
ATOM 1615 C CA . PHE A 1 212 ? -13.922 4.515 39.161 1.00 59.88 212 PHE A CA 1
ATOM 1616 C C . PHE A 1 212 ? -14.389 5.972 39.114 1.00 59.88 212 PHE A C 1
ATOM 1618 O O . PHE A 1 212 ? -14.553 6.628 40.142 1.00 59.88 212 PHE A O 1
ATOM 1625 N N . ASN A 1 213 ? -14.678 6.463 37.909 1.00 58.91 213 ASN A N 1
ATOM 1626 C CA . ASN A 1 213 ? -15.392 7.720 37.715 1.00 58.91 213 ASN A CA 1
ATOM 1627 C C . ASN A 1 213 ? -16.889 7.421 37.587 1.00 58.91 213 ASN A C 1
ATOM 1629 O O . ASN A 1 213 ? -17.318 6.796 36.617 1.00 58.91 213 ASN A O 1
ATOM 1633 N N . VAL A 1 214 ? -17.678 7.832 38.581 1.00 62.31 214 VAL A N 1
ATOM 1634 C CA . VAL A 1 214 ? -19.126 7.603 38.596 1.00 62.31 214 VAL A CA 1
ATOM 1635 C C . VAL A 1 214 ? -19.831 8.843 38.065 1.00 62.31 214 VAL A C 1
ATOM 1637 O O . VAL A 1 214 ? -19.809 9.901 38.696 1.00 62.31 214 VAL A O 1
ATOM 1640 N N . ARG A 1 215 ? -20.493 8.720 36.915 1.00 60.97 215 ARG A N 1
ATOM 1641 C CA . ARG A 1 215 ? -21.392 9.751 36.394 1.00 60.97 215 ARG A CA 1
ATOM 1642 C C . ARG A 1 215 ? -22.835 9.384 36.733 1.00 60.97 215 ARG A C 1
ATOM 1644 O O . ARG A 1 215 ? -23.317 8.357 36.252 1.00 60.97 215 ARG A O 1
ATOM 1651 N N . PRO A 1 216 ? -23.537 10.194 37.541 1.00 59.34 216 PRO A N 1
ATOM 1652 C CA . PRO A 1 216 ? -24.967 10.013 37.728 1.00 59.34 216 PRO A CA 1
ATOM 1653 C C . PRO A 1 216 ? -25.696 10.387 36.431 1.00 59.34 216 PRO A C 1
ATOM 1655 O O . PRO A 1 216 ? -25.501 11.484 35.900 1.00 59.34 216 PRO A O 1
ATOM 1658 N N . THR A 1 217 ? -26.549 9.495 35.924 1.00 56.41 217 THR A N 1
ATOM 1659 C CA . THR A 1 217 ? -27.507 9.859 34.873 1.00 56.41 217 THR A CA 1
ATOM 1660 C C . THR A 1 217 ? -28.707 10.516 35.553 1.00 56.41 217 THR A C 1
ATOM 1662 O O . THR A 1 217 ? -29.242 10.006 36.534 1.00 56.41 217 THR A O 1
ATOM 1665 N N . SER A 1 218 ? -29.136 11.678 35.066 1.00 46.81 218 SER A N 1
ATOM 1666 C CA . SER A 1 218 ? -30.122 12.579 35.690 1.00 46.81 218 SER A CA 1
ATOM 1667 C C . SER A 1 218 ? -31.577 12.063 35.729 1.00 46.81 218 SER A C 1
ATOM 1669 O O . SER A 1 218 ? -32.514 12.851 35.847 1.00 46.81 218 SER A O 1
ATOM 1671 N N . ALA A 1 219 ? -31.795 10.748 35.673 1.00 50.19 219 ALA A N 1
ATOM 1672 C CA . ALA A 1 219 ? -33.108 10.101 35.713 1.00 50.19 219 ALA A CA 1
ATOM 1673 C C . ALA A 1 219 ? -33.616 9.800 37.144 1.00 50.19 219 ALA A C 1
ATOM 1675 O O . ALA A 1 219 ? -34.471 8.932 37.341 1.00 50.19 219 ALA A O 1
ATOM 1676 N N . GLU A 1 220 ? -33.135 10.536 38.149 1.00 51.00 220 GLU A N 1
ATOM 1677 C CA . GLU A 1 220 ? -33.610 10.473 39.538 1.00 51.00 220 GLU A CA 1
ATOM 1678 C C . GLU A 1 220 ? -35.015 11.081 39.667 1.00 51.00 220 GLU A C 1
ATOM 1680 O O . GLU A 1 220 ? -35.204 12.230 40.061 1.00 51.00 220 GLU A O 1
ATOM 1685 N N . GLY A 1 221 ? -36.034 10.318 39.292 1.00 49.47 221 GLY A N 1
ATOM 1686 C CA . GLY A 1 221 ? -37.420 10.772 39.424 1.00 49.47 221 GLY A CA 1
ATOM 1687 C C . GLY A 1 221 ? -38.481 9.739 39.076 1.00 49.47 221 GLY A C 1
ATOM 1688 O O . GLY A 1 221 ? -39.658 9.960 39.356 1.00 49.47 221 GLY A O 1
ATOM 1689 N N . LYS A 1 222 ? -38.100 8.598 38.491 1.00 54.81 222 LYS A N 1
ATOM 1690 C CA . LYS A 1 222 ? -39.025 7.480 38.302 1.00 54.81 222 LYS A CA 1
ATOM 1691 C C . LYS A 1 222 ? -39.020 6.598 39.545 1.00 54.81 222 LYS A C 1
ATOM 1693 O O . LYS A 1 222 ? -37.963 6.158 39.990 1.00 54.81 222 LYS A O 1
ATOM 1698 N N . ALA A 1 223 ? -40.210 6.333 40.082 1.00 59.84 223 ALA A N 1
ATOM 1699 C CA . ALA A 1 223 ? -40.389 5.260 41.048 1.00 59.84 223 ALA A CA 1
ATOM 1700 C C . ALA A 1 223 ? -39.915 3.950 40.405 1.00 59.84 223 ALA A C 1
ATOM 1702 O O . ALA A 1 223 ? -40.336 3.625 39.288 1.00 59.84 223 ALA A O 1
ATOM 1703 N N . GLY A 1 224 ? -39.007 3.243 41.078 1.00 61.06 224 GLY A N 1
ATOM 1704 C CA . GLY A 1 224 ? -38.570 1.924 40.640 1.00 61.06 224 GLY A CA 1
ATOM 1705 C C . GLY A 1 224 ? -39.731 0.931 40.680 1.00 61.06 224 GLY A C 1
ATOM 1706 O O . GLY A 1 224 ? -40.775 1.157 41.299 1.00 61.06 224 GLY A O 1
ATOM 1707 N N . ARG A 1 225 ? -39.582 -0.182 39.966 1.00 69.44 225 ARG A N 1
ATOM 1708 C CA . ARG A 1 225 ? -40.639 -1.191 39.847 1.00 69.44 225 ARG A CA 1
ATOM 1709 C C . ARG A 1 225 ? -40.791 -2.011 41.129 1.00 69.44 225 ARG A C 1
ATOM 1711 O O . ARG A 1 225 ? -41.878 -2.529 41.381 1.00 69.44 225 ARG A O 1
ATOM 1718 N N . ARG A 1 226 ? -39.710 -2.181 41.895 1.00 71.62 226 ARG A N 1
ATOM 1719 C CA . ARG A 1 226 ? -39.645 -2.983 43.127 1.00 71.62 226 ARG A CA 1
ATOM 1720 C C . ARG A 1 226 ? -39.322 -2.133 44.351 1.00 71.62 226 ARG A C 1
ATOM 1722 O O . ARG A 1 226 ? -39.856 -2.416 45.419 1.00 71.62 226 ARG A O 1
ATOM 1729 N N . LEU A 1 227 ? -38.486 -1.109 44.200 1.00 76.38 227 LEU A N 1
ATOM 1730 C CA . LEU A 1 227 ? -38.140 -0.159 45.257 1.00 76.38 227 LEU A CA 1
ATOM 1731 C C . LEU A 1 227 ? -38.419 1.290 44.812 1.00 76.38 227 LEU A C 1
ATOM 1733 O O . LEU A 1 227 ? -38.389 1.591 43.621 1.00 76.38 227 LEU A O 1
ATOM 1737 N N . PRO A 1 228 ? -38.732 2.204 45.745 1.00 72.19 228 PRO A N 1
ATOM 1738 C CA . PRO A 1 228 ? -39.296 3.516 45.426 1.00 72.19 228 PRO A CA 1
ATOM 1739 C C . PRO A 1 228 ? -38.331 4.484 44.730 1.00 72.19 228 PRO A C 1
ATOM 1741 O O . PRO A 1 228 ? -38.804 5.420 44.089 1.00 72.19 228 PRO A O 1
ATOM 1744 N N . VAL A 1 229 ? -37.012 4.290 44.819 1.00 73.94 229 VAL A N 1
ATOM 1745 C CA . VAL A 1 229 ? -36.019 5.192 44.213 1.00 73.94 229 VAL A CA 1
ATOM 1746 C C . VAL A 1 229 ? -35.233 4.454 43.136 1.00 73.94 229 VAL A C 1
ATOM 1748 O O . VAL A 1 229 ? -34.506 3.522 43.452 1.00 73.94 229 VAL A O 1
ATOM 1751 N N . ALA A 1 230 ? -35.340 4.874 41.874 1.00 69.88 230 ALA A N 1
ATOM 1752 C CA . ALA A 1 230 ? -34.450 4.402 40.815 1.00 69.88 230 ALA A CA 1
ATOM 1753 C C . ALA A 1 230 ? -33.122 5.180 40.820 1.00 69.88 230 ALA A C 1
ATOM 1755 O O . ALA A 1 230 ? -33.094 6.392 41.051 1.00 69.88 230 ALA A O 1
ATOM 1756 N N . VAL A 1 231 ? -32.030 4.472 40.551 1.00 67.19 231 VAL A N 1
ATOM 1757 C CA . VAL A 1 231 ? -30.657 4.971 40.509 1.00 67.19 231 VAL A CA 1
ATOM 1758 C C . VAL A 1 231 ? -30.009 4.456 39.230 1.00 67.19 231 VAL A C 1
ATOM 1760 O O . VAL A 1 231 ? -29.868 3.252 39.048 1.00 67.19 231 VAL A O 1
ATOM 1763 N N . GLU A 1 232 ? -29.587 5.369 38.365 1.00 71.25 232 GLU A N 1
ATOM 1764 C CA . GLU A 1 232 ? -28.823 5.048 37.160 1.00 71.25 232 GLU A CA 1
ATOM 1765 C C . GLU A 1 232 ? -27.427 5.659 37.289 1.00 71.25 232 GLU A C 1
ATOM 1767 O O . GLU A 1 232 ? -27.271 6.844 37.611 1.00 71.25 232 GLU A O 1
ATOM 1772 N N . MET A 1 233 ? -26.401 4.841 37.071 1.00 71.25 233 MET A N 1
ATOM 1773 C CA . MET A 1 233 ? -25.011 5.259 37.203 1.00 71.25 233 MET A CA 1
ATOM 1774 C C . MET A 1 233 ? -24.146 4.663 36.100 1.00 71.25 233 MET A C 1
ATOM 1776 O O . MET A 1 233 ? -24.289 3.499 35.732 1.00 71.25 233 MET A O 1
ATOM 1780 N N . VAL A 1 234 ? -23.211 5.465 35.603 1.00 67.81 234 VAL A N 1
ATOM 1781 C CA . VAL A 1 234 ? -22.170 5.020 34.678 1.00 67.81 234 VAL A CA 1
ATOM 1782 C C . VAL A 1 234 ? -20.841 5.049 35.409 1.00 67.81 234 VAL A C 1
ATOM 1784 O O . VAL A 1 234 ? -20.470 6.070 35.980 1.00 67.81 234 VAL A O 1
ATOM 1787 N N . ILE A 1 235 ? -20.146 3.923 35.393 1.00 68.50 235 ILE A N 1
ATOM 1788 C CA . ILE A 1 235 ? -18.855 3.701 36.022 1.00 68.50 235 ILE A CA 1
ATOM 1789 C C . ILE A 1 235 ? -17.817 3.576 34.904 1.00 68.50 235 ILE A C 1
ATOM 1791 O O . ILE A 1 235 ? -17.855 2.612 34.141 1.00 68.50 235 ILE A O 1
ATOM 1795 N N . ASP A 1 236 ? -16.896 4.531 34.812 1.00 64.62 236 ASP A N 1
ATOM 1796 C CA . ASP A 1 236 ? -15.721 4.439 33.938 1.00 64.62 236 ASP A CA 1
ATOM 1797 C C . ASP A 1 236 ? -14.524 3.939 34.770 1.00 64.62 236 ASP A C 1
ATOM 1799 O O . ASP A 1 236 ? -14.182 4.541 35.793 1.00 64.62 236 ASP A O 1
ATOM 1803 N N . SER A 1 237 ? -13.905 2.824 34.374 1.00 61.22 237 SER A N 1
ATOM 1804 C CA . SER A 1 237 ? -12.679 2.309 35.001 1.00 61.22 237 SER A CA 1
ATOM 1805 C C . SER A 1 237 ? -11.463 3.022 34.405 1.00 61.22 237 SER A C 1
ATOM 1807 O O . SER A 1 237 ? -11.190 2.879 33.218 1.00 61.22 237 SER A O 1
ATOM 1809 N N . LEU A 1 238 ? -10.756 3.808 35.226 1.00 53.22 238 LEU A N 1
ATOM 1810 C CA . LEU A 1 238 ? -9.697 4.737 34.790 1.00 53.22 238 LEU A CA 1
ATOM 1811 C C . LEU A 1 238 ? -8.401 4.061 34.321 1.00 53.22 238 LEU A C 1
ATOM 1813 O O . LEU A 1 238 ? -7.606 4.687 33.631 1.00 53.22 238 LEU A O 1
ATOM 1817 N N . ASP A 1 239 ? -8.216 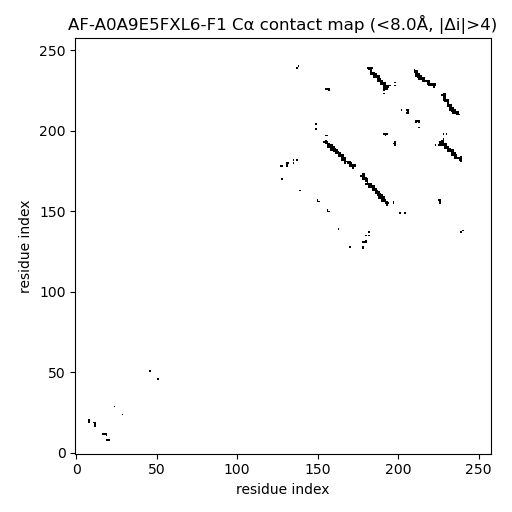2.794 34.659 1.00 50.97 239 ASP A N 1
ATOM 1818 C CA . ASP A 1 239 ? -7.168 1.933 34.138 1.00 50.97 239 ASP A CA 1
ATOM 1819 C C . ASP A 1 239 ? -7.759 0.523 34.118 1.00 50.97 239 ASP A C 1
ATOM 1821 O O . ASP A 1 239 ? -8.306 0.068 35.127 1.00 50.97 239 ASP A O 1
ATOM 1825 N N . GLY A 1 240 ? -7.653 -0.190 32.990 1.00 44.16 240 GLY A N 1
ATOM 1826 C CA . GLY A 1 240 ? -7.863 -1.642 32.994 1.00 44.16 240 GLY A CA 1
ATOM 1827 C C . GLY A 1 240 ? -7.094 -2.260 34.173 1.00 44.16 240 GLY A C 1
ATOM 1828 O O . GLY A 1 240 ? -6.041 -1.729 34.541 1.00 44.16 240 GLY A O 1
ATOM 1829 N N . PRO A 1 241 ? -7.611 -3.330 34.808 1.00 34.09 241 PRO A N 1
ATOM 1830 C CA . PRO A 1 241 ? -7.093 -3.800 36.093 1.00 34.09 241 PRO A CA 1
ATOM 1831 C C . PRO A 1 241 ? -5.565 -3.946 36.044 1.00 34.09 241 PRO A C 1
ATOM 1833 O O . PRO A 1 241 ? -5.021 -4.346 35.006 1.00 34.09 241 PRO A O 1
ATOM 1836 N N . PRO A 1 242 ? -4.842 -3.691 37.148 1.00 31.50 242 PRO A N 1
ATOM 1837 C CA . PRO A 1 242 ? -3.436 -4.040 37.206 1.00 31.50 242 PRO A CA 1
ATOM 1838 C C . PRO A 1 242 ? -3.331 -5.540 36.931 1.00 31.50 242 PRO A C 1
ATOM 1840 O O . PRO A 1 242 ? -3.716 -6.364 37.759 1.00 31.50 242 PRO A O 1
ATOM 1843 N N . VAL A 1 243 ? -2.820 -5.901 35.753 1.00 35.41 243 VAL A N 1
ATOM 1844 C CA . VAL A 1 243 ? -2.504 -7.284 35.405 1.00 35.41 243 VAL A CA 1
ATOM 1845 C C . VAL A 1 243 ? -1.315 -7.697 36.272 1.00 35.41 243 VAL A C 1
ATOM 1847 O O . VAL A 1 243 ? -0.168 -7.731 35.829 1.00 35.41 243 VAL A O 1
ATOM 1850 N N . GLN A 1 244 ? -1.566 -8.016 37.540 1.00 31.08 244 GLN A N 1
ATOM 1851 C CA . GLN A 1 244 ? -0.687 -8.883 38.304 1.00 31.08 244 GLN A CA 1
ATOM 1852 C C . GLN A 1 244 ? -0.972 -10.300 37.835 1.00 31.08 244 GLN A C 1
ATOM 1854 O O . GLN A 1 244 ? -1.717 -11.060 38.445 1.00 31.08 244 GLN A O 1
ATOM 1859 N N . ARG A 1 245 ? -0.368 -10.652 36.699 1.00 29.25 245 ARG A N 1
ATOM 1860 C CA . ARG A 1 245 ? -0.240 -12.048 36.298 1.00 29.25 245 ARG A CA 1
ATOM 1861 C C . ARG A 1 245 ? 0.504 -12.748 37.451 1.00 29.25 245 ARG A C 1
ATOM 1863 O O . ARG A 1 245 ? 1.649 -12.361 37.707 1.00 29.25 245 ARG A O 1
ATOM 1870 N N . PRO A 1 246 ? -0.072 -13.737 38.166 1.00 30.09 246 PRO A N 1
ATOM 1871 C CA . PRO A 1 246 ? 0.751 -14.581 39.018 1.00 30.09 246 PRO A CA 1
ATOM 1872 C C . PRO A 1 246 ? 1.822 -15.179 38.110 1.00 30.09 246 PRO A C 1
ATOM 1874 O O . PRO A 1 246 ? 1.520 -15.559 36.976 1.00 30.09 246 PRO A O 1
ATOM 1877 N N . ALA A 1 247 ? 3.078 -15.181 38.560 1.00 34.97 247 ALA A N 1
ATOM 1878 C CA . ALA A 1 247 ? 4.186 -15.772 37.827 1.00 34.97 247 ALA A CA 1
ATOM 1879 C C . ALA A 1 247 ? 3.864 -17.250 37.569 1.00 34.97 247 ALA A C 1
ATOM 1881 O O . ALA A 1 247 ? 4.156 -18.119 38.387 1.00 34.97 247 ALA A O 1
ATOM 1882 N N . SER A 1 248 ? 3.193 -17.528 36.449 1.00 33.84 248 SER A N 1
ATOM 1883 C CA . SER A 1 248 ? 2.905 -18.880 36.015 1.00 33.84 248 SER A CA 1
ATOM 1884 C C . SER A 1 248 ? 4.255 -19.494 35.726 1.00 33.84 248 SER A C 1
ATOM 1886 O O . SER A 1 248 ? 4.956 -19.074 34.802 1.00 33.84 248 SER A O 1
ATOM 1888 N N . ALA A 1 249 ? 4.629 -20.432 36.593 1.00 35.16 249 ALA A N 1
ATOM 1889 C CA . ALA A 1 249 ? 5.832 -21.222 36.502 1.00 35.16 249 ALA A CA 1
ATOM 1890 C C . ALA A 1 249 ? 6.073 -21.615 35.045 1.00 35.16 249 ALA A C 1
ATOM 1892 O O . ALA A 1 249 ? 5.206 -22.191 34.385 1.00 35.16 249 ALA A O 1
ATOM 1893 N N . ALA A 1 250 ? 7.258 -21.265 34.551 1.00 33.69 250 ALA A N 1
ATOM 1894 C CA . ALA A 1 250 ? 7.767 -21.754 33.291 1.00 33.69 250 ALA A CA 1
ATOM 1895 C C . ALA A 1 250 ? 7.721 -23.287 33.324 1.00 33.69 250 ALA A C 1
ATOM 1897 O O . ALA A 1 250 ? 8.580 -23.940 33.921 1.00 33.69 250 ALA A O 1
ATOM 1898 N N . VAL A 1 251 ? 6.705 -23.871 32.687 1.00 37.53 251 VAL A N 1
ATOM 1899 C CA . VAL A 1 251 ? 6.701 -25.289 32.347 1.00 37.53 251 VAL A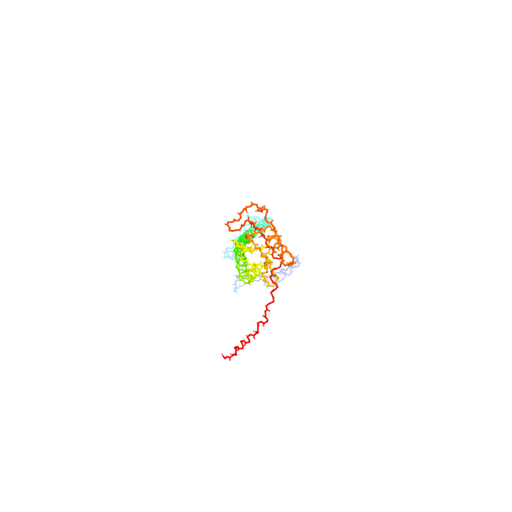 CA 1
ATOM 1900 C C . VAL A 1 251 ? 7.749 -25.452 31.254 1.00 37.53 251 VAL A C 1
ATOM 1902 O O . VAL A 1 251 ? 7.506 -25.281 30.062 1.00 37.53 251 VAL A O 1
ATOM 1905 N N . SER A 1 252 ? 8.967 -25.721 31.718 1.00 37.50 252 SER A N 1
ATOM 1906 C CA . SER A 1 252 ? 10.103 -26.206 30.949 1.00 37.50 252 SER A CA 1
ATOM 1907 C C . SER A 1 252 ? 9.712 -27.512 30.255 1.00 37.50 252 SER A C 1
ATOM 1909 O O . SER A 1 252 ? 9.915 -28.612 30.765 1.00 37.50 252 SER A O 1
ATOM 1911 N N . SER A 1 253 ? 9.144 -27.398 29.059 1.00 37.38 253 SER A N 1
ATOM 1912 C CA . SER A 1 253 ? 9.087 -28.493 28.100 1.00 37.38 253 SER A CA 1
ATOM 1913 C C . SER A 1 253 ? 10.464 -28.603 27.433 1.00 37.38 253 SER A C 1
ATOM 1915 O O . SER A 1 253 ? 10.681 -28.152 26.306 1.00 37.38 253 SER A O 1
ATOM 1917 N N . ARG A 1 254 ? 11.419 -29.229 28.134 1.00 42.44 254 ARG A N 1
ATOM 1918 C CA . ARG A 1 254 ? 12.544 -29.906 27.475 1.00 42.44 254 ARG A CA 1
ATOM 1919 C C . ARG A 1 254 ? 11.965 -31.057 26.654 1.00 42.44 254 ARG A C 1
ATOM 1921 O O . ARG A 1 254 ? 11.754 -32.144 27.183 1.00 42.44 254 ARG A O 1
ATOM 1928 N N . ARG A 1 255 ? 11.750 -30.848 25.356 1.00 39.91 255 ARG A N 1
ATOM 1929 C CA . ARG A 1 255 ? 11.726 -31.963 24.404 1.00 39.91 255 ARG A CA 1
ATOM 1930 C C . ARG A 1 255 ? 13.133 -32.128 23.858 1.00 39.91 255 ARG A C 1
ATOM 1932 O O . ARG A 1 255 ? 13.582 -31.373 23.003 1.00 39.91 255 ARG A O 1
ATOM 1939 N N . GLY A 1 256 ? 13.839 -33.077 24.463 1.00 35.47 256 GLY A N 1
ATOM 1940 C CA . GLY A 1 256 ? 15.111 -33.569 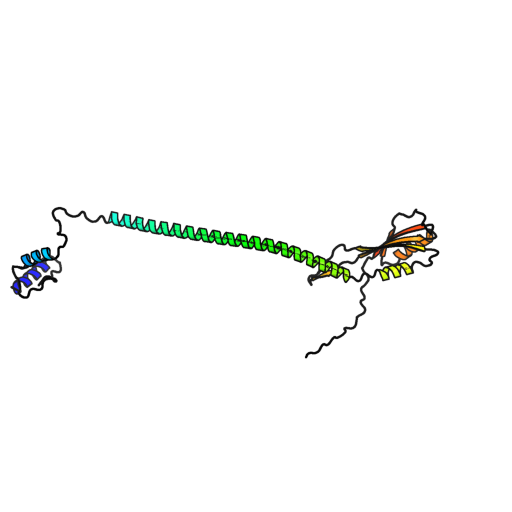23.973 1.00 35.47 256 GLY A CA 1
ATOM 1941 C C . GLY A 1 256 ? 14.941 -34.267 22.626 1.00 35.47 256 GLY A C 1
ATOM 1942 O O . GLY A 1 256 ? 14.006 -35.034 22.418 1.00 35.47 256 GLY A O 1
ATOM 1943 N N . VAL A 1 257 ? 15.879 -33.939 21.749 1.00 40.75 257 VAL A N 1
ATOM 1944 C CA . VAL A 1 257 ? 16.450 -34.727 20.655 1.00 40.75 257 VAL A CA 1
ATOM 1945 C C . VAL A 1 257 ? 16.175 -36.234 20.745 1.00 40.75 257 VAL A C 1
ATOM 1947 O O . VAL A 1 257 ? 16.561 -36.876 21.724 1.00 40.75 257 VAL A O 1
ATOM 1950 N N . ARG A 1 258 ? 15.631 -36.791 19.660 1.00 43.00 258 ARG A N 1
ATOM 1951 C CA . ARG A 1 258 ? 16.231 -37.902 18.907 1.00 43.00 258 ARG A CA 1
ATOM 1952 C C . ARG A 1 258 ? 15.811 -37.816 17.449 1.00 43.00 258 ARG A C 1
ATOM 1954 O O . ARG A 1 258 ? 14.623 -37.514 17.215 1.00 43.00 258 ARG A O 1
#

Foldseek 3Di:
DVVVVVVVQVVCCVVVVDNGDDDQDDPVDDDPDRPVVCVVVVVVVVCVVVPPDPCPPVDHPDDPPPVVVVVVVVVVVVVVVVVVVVVVVVVVVVVVVVVVVVVVVVVVVVVVVVVVVVVVVVVVVVVLVVVLVVVLPQPVVVVVVVLVVLCPDCVFKAWDDKDKDWDFPDWDQDPVRHIDTQTKIKMKTKMAGQDPVSLVVSVCVLVVPPQWDKDWDPPFPDQDPNHGTITIIMIIGPGRDPPPPPPPPPPPPPPDDD

Sequence (258 aa):
PTIVATRVVVALAGDAGLPVSHLAAHPDVTCTVDPGAAWPLVGLLLEGARKRERIDLANPRRAPDLAARRRMQLYAVVAIIGIAYAMGWTIGRKERGTIEARRTELRAKAEGALLEHRQFKRDELRARHIEAWTNADLPWLDSLAYIAGFAPDASRVVLTGWNGQALSDEATVAKDGTMKIPSEVRIAIDAEAADRATADALRESLVSKRDFNVRPTSAEGKAGRRLPVAVEMVIDSLDGPPVQRPASAAVSSRRGVR

Radius of gyration: 60.8 Å; Cα contacts (8 Å, |Δi|>4): 202; chains: 1; bounding box: 117×55×142 Å

pLDDT: mean 71.27, std 15.9, range [29.25, 97.19]

Solvent-accessible surface area (backbone atoms only — not comparable to full-atom values): 15454 Å² total; per-residue (Å²): 118,70,74,60,55,56,52,51,48,53,53,50,28,66,76,66,77,46,94,68,78,86,76,92,63,59,97,90,55,89,70,96,62,87,59,72,91,47,49,68,58,54,52,54,52,48,51,66,71,62,70,59,84,72,84,55,78,90,60,71,76,75,75,81,61,61,66,60,52,50,51,53,51,50,52,52,52,51,50,52,52,50,50,52,49,53,50,51,51,54,52,54,53,50,54,51,51,52,52,52,50,51,52,51,50,53,46,52,52,49,54,52,51,49,53,52,50,50,52,53,50,52,53,52,51,50,50,51,49,51,51,43,53,72,66,51,79,70,60,61,65,57,55,48,54,54,55,53,70,68,51,87,41,76,88,48,36,41,81,77,44,79,47,80,44,79,45,67,90,63,74,45,69,45,96,88,69,51,62,48,65,58,55,34,44,36,35,40,39,33,32,23,15,60,41,70,68,59,47,51,50,51,51,50,60,52,50,71,48,83,62,36,51,69,46,75,50,92,66,73,78,50,66,33,95,87,26,61,32,32,46,46,38,34,34,37,34,82,59,56,75,84,83,74,70,73,83,73,73,82,79,79,77,80,78,74,89,130

Mean predicted aligned error: 19.81 Å

Secondary structure (DSSP, 8-state):
-HHHHHHHHHHHHHHH-S-----SS-TT---SS--GGGHHHHHHHHHHHHT-----SSSPPPPP-HHHHHHHHHHHHHHHHHHHHHHHHHHHHHHHHHHHHHHHHHHHHHHHHHHHHHHHHHHHHHHHHHHHHHHS---HHHHHHHHHTT---TTTEEEEEEEEEEE-S--EE-TTSPEEP--EEEEEEEEEESSHHHHHHHHHHHHHSTTEEEEEPS-TTSPPSSSSEEEEEEEEESS-------------------

Nearest PDB structures (foldseek):
  3jc8-assembly1_Oa  TM=3.783E-01  e=2.110E-03  Myxococcus xanthus DK 1622
  4bhq-assembly1_B  TM=6.250E-01  e=9.025E-02  Thermus thermophilus HB8
  5uvr-assembly1_A  TM=6.280E-01  e=9.025E-02  Pseudomonas aeruginosa
  8gmc-assembly1_A  TM=3.811E-01  e=1.149E+00  Homo sapiens
  7dsz-assembly1_B  TM=4.228E-01  e=2.106E+00  Akkermansia muciniphila

=== Feature glossary ===
A reading guide for the features in this record.

Start from the sequence.

  · Sequence gives the chain of amino acids in standard one-letter code (A=alanine, C=cysteine, …, Y=tyrosine), read N→C. It is the only feature that is directly encoded by the gene; all structural features are derived from the folded form of this sequence.

Fold it, and you get atomic coordinates and the backbone conformation that goes with them.

  · The mmCIF table is the protein's shape written out atom by atom. For each backbone N, Cα, C, and carbonyl O, it records an (x, y, z) coordinate triple in Å plus the residue type, chain letter, and residue number.

  · Backbone dihedral angles. Every residue except chain termini has a φ (preceding-C → N → Cα → C) and a ψ (N → Cα → C → next-N). They are reported in degrees following the IUPAC sign convention. Secondary structure is essentially a statement about which (φ, ψ) basin each residue occupies.

  · DSSP 8-state secondary structure assigns each residue one of H (α-helix), G (3₁₀-helix), I (π-helix), E (extended β-strand), B (isolated β-bridge), T (hydrogen-bonded turn), S (bend), or '-' (coil). The assignment is computed from backbone hydrogen-bond geometry via the Kabsch–Sander algorithm.

  · P-SEA three-state annotation labels each residue as helix, strand, or coil based purely on the geometry of the Cα trace. It serves as a fallback when the full backbone (and thus DSSP) is unavailable.

Summarize the fold with a handful of shape descriptors and a per-residue structural alphabet.

  · Radius of gyration (Rg) is the root-mean-square distance of Cα atoms from their centroid — a single number for overall size and compactness. A globular domain of N residues has Rg ≈ 2.2·N^0.38 Å; an extended or disordered chain has a much larger Rg. The Cα contact count is the number of residue pairs whose Cα atoms are within 8 Å and are more than four positions apart in sequence — a standard proxy for tertiary packing density. The bounding box is the smallest axis-aligned box enclosing all Cα atoms.

  · Foldseek's 3Di representation compresses backbone geometry into a per-residue letter drawn from a learned twenty-state alphabet. It captures the tertiary interaction pattern around each residue — which residues are packed against it in space, regardless of where they are in sequence.

  · Accessible surface area quantifies burial. A residue with SASA near zero is packed into the hydrophobic core; one with SASA >100 Å² sits on the surface. Computed here via the Shrake–Rupley numerical algorithm with a 1.4 Å probe.

Ask how reliable the model is.

  · For AlphaFold models, the B-factor field carries pLDDT — the model's own estimate of local accuracy on a 0–100 scale. Regions with pLDDT<50 should be treated as essentially unmodeled; they often correspond to intrinsically disordered segments.

  · For experimental (PDB) structures, the B-factor (temperature factor) quantifies the positional spread of each atom in the crystal — a combination of thermal vibration and static disorder — in units of Å². High B-factors mark flexible loops or poorly resolved regions; low B-factors mark the rigid, well-ordered core.

  · PAE(i, j) answers: if I align the predicted and true structures on residue i, how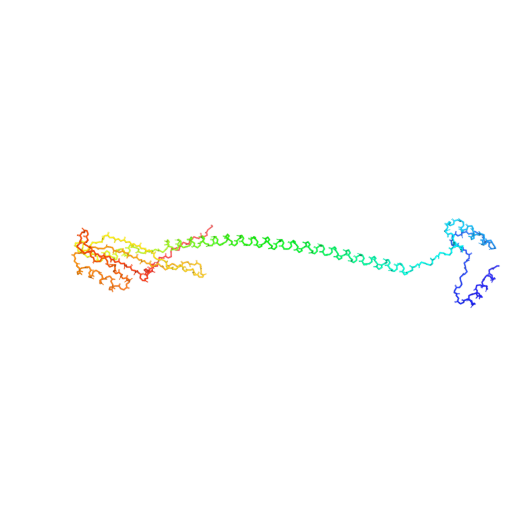 far off (in Å) do I expect residue j to be? A block-diagonal PAE matrix with low values on the blocks and high values off-diagonal is the signature of a multi-domain prot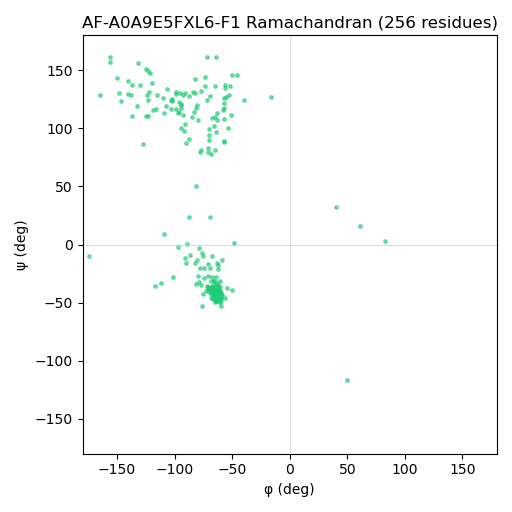ein with confidently predicted domains but uncertain inter-domain orientation.

Place it in context: what it resembles, what it is annotated as, and how it looks.

  · Structural nearest neighbors (via Foldseek easy-search vs the PDB). Reported per hit: target PDB id, E-value, and alignment TM-score. A TM-score above ~0.5 is the conventional threshold for 'same fold'.

  · Functional annotations link the protein to curated databases. InterPro entries identify conserved domains and families by matching the sequence against member-database signatures (Pfam, PROSITE, CDD, …). Gene Ontology (GO) terms describe molecular function, biological process, and cellular component in a controlled vocabulary. CATH places the structure in a hierarchical fold classification (Class/Architecture/Topology/Homologous-superfamily). The organism is the source species.

  · Plot images: a contact map (which residues are close in 3D, as an N×N binary image), a Ramachandran scatter (backbone torsion angles, revealing secondary-structure composition at a glance), and — for AlphaFold structures — a PAE heatmap (pairwise prediction confidence).

  · Structure images are PyMOL renders from six orthogonal camera directions. Cartoon representation draws helices as coils and strands as arrows; sticks shows the backbone as bonds; surface shows the solvent-excluded envelope. Rainbow coloring maps sequence position to hue (blue→red, N→C); chain coloring assigns a distinct color per polypeptide.